Protein AF-K1PEP7-F1 (afdb_monomer_lite)

Radius of gyration: 41.71 Å; chains: 1; bounding box: 121×51×113 Å

Organism: Magallana gigas (NCBI:txid29159)

Secondary structure (DSSP, 8-state):
-----EEEEEEEEETTTEEEEEEEEEEEPPPPEEEEEESSSEEEETT---EEEEEEE-GGG-S-EEEEETT-S---EEEEEEETTEEEEEPPP--S-HHHHTTSPEEEEEEEEETTEEEEEEEEEEEEPPPEEPP--TT-EEEE-TTT-S-EEEEEESTTSS--GGGEEEEETTEEEEEEEE-SSEEEEE--SSPPPPPTT-SS-EEEEEETTEEEEEEEEEE-----HHHHHHHHHHHHHHHHHHHHHHHHHHHHHHHHHHHHHHHHHHHHHHHHHHHHHHT--

pLDDT: mean 87.14, std 11.69, range [42.25, 98.31]

Sequence (285 aa):
MAVDIGKYKMKITFDSNTEVNSNLQFEYLPDPVIKATKPAELKSISSGGTTFNVIGEGFNAIDSLTVGVEDSEVRDSTCRILTQTKLECKYPRNGESEKRRKKRATRSNIVIYLDGFSYEFASSVLYVNDPLFAAFNDNTTYNFDPSAEESIKLVGKGLTTVTKHNDYRVSVGSKECIITNLTDSELICRPPFMEPSARLNEDKLFIRVCVGNMRRTVGIIEYRSQTPITTIVIVVLSVLIIVALGLLVAVLIHKRTHDRKTRMIVNITKEMQHLKRDTKSSTTN

InterPro domains:
  IPR031148 Plexin family [PTHR22625] (10-278)

Foldseek 3Di:
DDDPFAWDWDWDDDDPDDIDTDPDIDGDDDDKDWDAKVVNQAEAEQQWQFKIKTFTAQLVVFDDKFKDFPPDPDRPWDWDDPDRGMIITIGHHNPPDPVVCVVDFAQTKMWMDRPPDIDIDPSRYGYDHDKAWDADDQPFEAADELVPDFKDKTFTAQQVVPDDPVQKWKAWAPGTWAFDDDDRTITITGYDSDDDHHHPPDPFGWIWMDGRSDIDTRGTYDYDDDPPVVNVVVVVVVVVVVVVVVVVVVVVVVVVVVVVVVVVVVVVVVVVVVVVVVVVVVVPD

Structure (mmCIF, N/CA/C/O backbone):
data_AF-K1PEP7-F1
#
_entry.id   AF-K1PEP7-F1
#
loop_
_atom_site.group_PDB
_atom_site.id
_atom_site.type_symbol
_atom_site.label_atom_id
_atom_site.label_alt_id
_atom_site.label_comp_id
_atom_site.label_asym_id
_atom_site.label_entity_id
_atom_site.label_seq_id
_atom_site.pdbx_PDB_ins_code
_atom_site.Cartn_x
_atom_site.Cartn_y
_atom_site.Cartn_z
_atom_site.occupancy
_atom_site.B_iso_or_equiv
_atom_site.auth_seq_id
_atom_site.auth_comp_id
_atom_site.auth_asym_id
_atom_site.auth_atom_id
_atom_site.pdbx_PDB_model_num
ATOM 1 N N . MET A 1 1 ? -22.530 -3.660 40.419 1.00 44.31 1 MET A N 1
ATOM 2 C CA . MET A 1 1 ? -22.085 -5.015 40.035 1.00 44.31 1 MET A CA 1
ATOM 3 C C . MET A 1 1 ? -20.600 -5.079 40.329 1.00 44.31 1 MET A C 1
ATOM 5 O O . MET A 1 1 ? -19.907 -4.141 39.955 1.00 44.31 1 MET A O 1
ATOM 9 N N . ALA A 1 2 ? -20.142 -6.062 41.105 1.00 51.06 2 ALA A N 1
ATOM 10 C CA . ALA A 1 2 ? -18.716 -6.221 41.376 1.00 51.06 2 ALA A CA 1
ATOM 11 C C . ALA A 1 2 ? -18.027 -6.605 40.063 1.00 51.06 2 ALA A C 1
ATOM 13 O O . ALA A 1 2 ? -18.495 -7.512 39.379 1.00 51.06 2 ALA A O 1
ATOM 14 N N . VAL A 1 3 ? -16.993 -5.862 39.679 1.00 62.56 3 VAL A N 1
ATOM 15 C CA . VAL A 1 3 ? -16.207 -6.188 38.489 1.00 62.56 3 VAL A CA 1
ATOM 16 C C . VAL A 1 3 ? -15.231 -7.275 38.921 1.00 62.56 3 VAL A C 1
ATOM 18 O O . VAL A 1 3 ? -14.379 -7.021 39.771 1.00 62.56 3 VAL A O 1
ATOM 21 N N . ASP A 1 4 ? -15.419 -8.489 38.410 1.00 82.00 4 ASP A N 1
ATOM 22 C CA . ASP A 1 4 ? -14.696 -9.701 38.820 1.00 82.00 4 ASP A CA 1
ATOM 23 C C . ASP A 1 4 ? -13.280 -9.726 38.209 1.00 82.00 4 ASP A C 1
ATOM 25 O O . ASP A 1 4 ? -12.908 -10.603 37.438 1.00 82.00 4 ASP A O 1
ATOM 29 N N . ILE A 1 5 ? -12.483 -8.700 38.511 1.00 88.12 5 ILE A N 1
ATOM 30 C CA . ILE A 1 5 ? -11.122 -8.505 37.991 1.00 88.12 5 ILE A CA 1
ATOM 31 C C . ILE A 1 5 ? -10.133 -9.225 38.905 1.00 88.12 5 ILE A C 1
ATOM 33 O O . ILE A 1 5 ? -10.245 -9.162 40.129 1.00 88.12 5 ILE A O 1
ATOM 37 N N . GLY A 1 6 ? -9.114 -9.850 38.319 1.00 90.44 6 GLY A N 1
ATOM 38 C CA . GLY A 1 6 ? -8.002 -10.435 39.060 1.00 90.44 6 GLY A CA 1
ATOM 39 C C . GLY A 1 6 ? -7.699 -11.869 38.659 1.00 90.44 6 GLY A C 1
ATOM 40 O O . GLY A 1 6 ? -8.143 -12.358 37.623 1.00 90.44 6 GLY A O 1
ATOM 41 N N . LYS A 1 7 ? -6.890 -12.542 39.478 1.00 91.88 7 LYS A N 1
ATOM 42 C CA . LYS A 1 7 ? -6.395 -13.892 39.200 1.00 91.88 7 LYS A CA 1
ATOM 43 C C . LYS A 1 7 ? -7.244 -14.945 39.890 1.00 91.88 7 LYS A C 1
ATOM 45 O O . LYS A 1 7 ? -7.387 -14.931 41.111 1.00 91.88 7 LYS A O 1
ATOM 50 N N . TYR A 1 8 ? -7.712 -15.910 39.112 1.00 91.25 8 TYR A N 1
ATOM 51 C CA . TYR A 1 8 ? -8.554 -17.007 39.565 1.00 91.25 8 TYR A CA 1
ATOM 52 C C . TYR A 1 8 ? -7.861 -18.329 39.291 1.00 91.25 8 TYR A C 1
ATOM 54 O O . TYR A 1 8 ? -7.249 -18.537 38.242 1.00 91.25 8 TYR A O 1
ATOM 62 N N . LYS A 1 9 ? -7.949 -19.247 40.253 1.00 90.75 9 LYS A N 1
ATOM 63 C CA . LYS A 1 9 ? -7.438 -20.605 40.070 1.00 90.75 9 LYS A CA 1
ATOM 64 C C . LYS A 1 9 ? -8.341 -21.347 39.101 1.00 90.75 9 LYS A C 1
ATOM 66 O O . LYS A 1 9 ? -9.560 -21.335 39.253 1.00 90.75 9 LYS A O 1
ATOM 71 N N . MET A 1 10 ? -7.730 -22.021 38.138 1.00 89.25 10 MET A N 1
ATOM 72 C CA . MET A 1 10 ? -8.473 -22.865 37.218 1.00 89.25 10 MET A CA 1
ATOM 73 C C . MET A 1 10 ? -8.734 -24.229 37.852 1.00 89.25 10 MET A C 1
ATOM 75 O O . MET A 1 10 ? -7.830 -24.867 38.397 1.00 89.25 10 MET A O 1
ATOM 79 N N . LYS A 1 11 ? -9.972 -24.697 37.737 1.00 88.75 11 LYS A N 1
ATOM 80 C CA . LYS A 1 11 ? -10.383 -26.042 38.128 1.00 88.75 11 LYS A CA 1
ATOM 81 C C . LYS A 1 11 ? -10.953 -26.729 36.902 1.00 88.75 11 LYS A C 1
ATOM 83 O O . LYS A 1 11 ? -11.806 -26.154 36.231 1.00 88.75 11 LYS A O 1
ATOM 88 N N . ILE A 1 12 ? -10.452 -27.918 36.596 1.00 88.12 12 ILE A N 1
ATOM 89 C CA . ILE A 1 12 ? -10.914 -28.693 35.449 1.00 88.12 12 ILE A CA 1
ATOM 90 C C . ILE A 1 12 ? -11.605 -29.937 35.987 1.00 88.12 12 ILE A C 1
ATOM 92 O O . ILE A 1 12 ? -11.031 -30.655 36.805 1.00 88.12 12 ILE A O 1
ATOM 96 N N . THR A 1 13 ? -12.826 -30.181 35.529 1.00 87.00 13 THR A N 1
ATOM 97 C CA . THR A 1 13 ? -13.583 -31.382 35.876 1.00 87.00 13 THR A CA 1
ATOM 98 C C . THR A 1 13 ? -13.698 -32.253 34.635 1.00 87.00 13 THR A C 1
ATOM 100 O O . THR A 1 13 ? -14.191 -31.797 33.604 1.00 87.00 13 THR A O 1
ATOM 103 N N . PHE A 1 14 ? -13.216 -33.487 34.735 1.00 85.56 14 PHE A N 1
ATOM 104 C CA . PHE A 1 14 ? -13.400 -34.528 33.730 1.00 85.56 14 PHE A CA 1
ATOM 105 C C . PHE A 1 14 ? -14.348 -35.592 34.292 1.00 85.56 14 PHE A C 1
ATOM 107 O O . PHE A 1 14 ? -14.338 -35.871 35.494 1.00 85.56 14 PHE A O 1
ATOM 114 N N . ASP A 1 15 ? -15.176 -36.170 33.424 1.00 87.31 15 ASP A N 1
ATOM 115 C CA . ASP A 1 15 ? -16.275 -37.063 33.802 1.00 87.31 15 ASP A CA 1
ATOM 116 C C . ASP A 1 15 ? -17.211 -36.436 34.855 1.00 87.31 15 ASP A C 1
ATOM 118 O O . ASP A 1 15 ? -17.285 -35.217 35.014 1.00 87.31 15 ASP A O 1
ATOM 122 N N . SER A 1 16 ? -17.982 -37.259 35.567 1.00 80.56 16 SER A N 1
ATOM 123 C CA . SER A 1 16 ? -18.946 -36.779 36.557 1.00 80.56 16 SER A CA 1
ATOM 124 C C . SER A 1 16 ? -18.338 -36.421 37.917 1.00 80.56 16 SER A C 1
ATOM 126 O O . SER A 1 16 ? -19.059 -35.831 38.708 1.00 80.56 16 SER A O 1
ATOM 128 N N . ASN A 1 17 ? -17.070 -36.756 38.215 1.00 78.06 17 ASN A N 1
ATOM 129 C CA . ASN A 1 17 ? -16.494 -36.571 39.563 1.00 78.06 17 ASN A CA 1
ATOM 130 C C . ASN A 1 17 ? -14.964 -36.356 39.636 1.00 78.06 17 ASN A C 1
ATOM 132 O O . ASN A 1 17 ? -14.432 -36.253 40.744 1.00 78.06 17 ASN A O 1
ATOM 136 N N . THR A 1 18 ? -14.220 -36.303 38.524 1.00 81.44 18 THR A N 1
ATOM 137 C CA . THR A 1 18 ? -12.759 -36.127 38.593 1.00 81.44 18 THR A CA 1
ATOM 138 C C . THR A 1 18 ? -12.398 -34.655 38.491 1.00 81.44 18 THR A C 1
ATOM 140 O O . THR A 1 18 ? -12.302 -34.085 37.408 1.00 81.44 18 THR A O 1
ATOM 143 N N . GLU A 1 19 ? -12.182 -34.035 39.645 1.00 86.19 19 GLU A N 1
ATOM 144 C CA . GLU A 1 19 ? -11.746 -32.647 39.743 1.00 86.19 19 GLU A CA 1
ATOM 145 C C . GLU A 1 19 ? -10.223 -32.558 39.856 1.00 86.19 19 GLU A C 1
ATOM 147 O O . GLU A 1 19 ? -9.614 -33.091 40.784 1.00 86.19 19 GLU A O 1
ATOM 152 N N . VAL A 1 20 ? -9.602 -31.832 38.933 1.00 84.75 20 VAL A N 1
ATOM 153 C CA . VAL A 1 20 ? -8.171 -31.539 38.956 1.00 84.75 20 VAL A CA 1
ATOM 154 C C . VAL A 1 20 ? -7.993 -30.041 39.161 1.00 84.75 20 VAL A C 1
ATOM 156 O O . VAL A 1 20 ? -8.369 -29.220 38.319 1.00 84.75 20 VAL A O 1
ATOM 159 N N . ASN A 1 21 ? -7.408 -29.671 40.300 1.00 84.62 21 ASN A N 1
ATOM 160 C CA . ASN A 1 21 ? -6.980 -28.296 40.534 1.00 84.62 21 ASN A CA 1
ATOM 161 C C . ASN A 1 21 ? -5.751 -28.015 39.671 1.00 84.62 21 ASN A C 1
ATOM 163 O O . ASN A 1 21 ? -4.733 -28.699 39.788 1.00 84.62 21 ASN A O 1
ATOM 167 N N . SER A 1 22 ? -5.842 -27.002 38.817 1.00 82.62 22 SER A N 1
ATOM 168 C CA . SER A 1 22 ? -4.699 -26.557 38.040 1.00 82.62 22 SER A CA 1
ATOM 169 C C . SER A 1 22 ? -3.806 -25.660 38.891 1.00 82.62 22 SER A C 1
ATOM 171 O O . SER A 1 22 ? -4.281 -24.838 39.677 1.00 82.62 22 SER A O 1
ATOM 173 N N . ASN A 1 23 ? -2.496 -25.772 38.686 1.00 85.69 23 ASN A N 1
ATOM 174 C CA . ASN A 1 23 ? -1.543 -24.789 39.203 1.00 85.69 23 ASN A CA 1
ATOM 175 C C . ASN A 1 23 ? -1.560 -23.488 38.378 1.00 85.69 23 ASN A C 1
ATOM 177 O O . ASN A 1 23 ? -0.932 -22.505 38.768 1.00 85.69 23 ASN A O 1
ATOM 181 N N . LEU A 1 24 ? -2.266 -23.481 37.242 1.00 88.25 24 LEU A N 1
ATOM 182 C CA . LEU A 1 24 ? -2.440 -22.311 36.391 1.00 88.25 24 LEU A CA 1
ATOM 183 C C . LEU A 1 24 ? -3.519 -21.382 36.956 1.00 88.25 24 LEU A C 1
ATOM 185 O O . LEU A 1 24 ? -4.528 -21.816 37.521 1.00 88.25 24 LEU A O 1
ATOM 189 N N . GLN A 1 25 ? -3.296 -20.086 36.767 1.00 90.56 25 GLN A N 1
ATOM 190 C CA . GLN A 1 25 ? -4.250 -19.036 37.098 1.00 90.56 25 GLN A CA 1
ATOM 191 C C . GLN A 1 25 ? -4.685 -18.343 35.814 1.00 90.56 25 GLN A C 1
ATOM 193 O O . GLN A 1 25 ? -3.857 -18.095 34.937 1.00 90.56 25 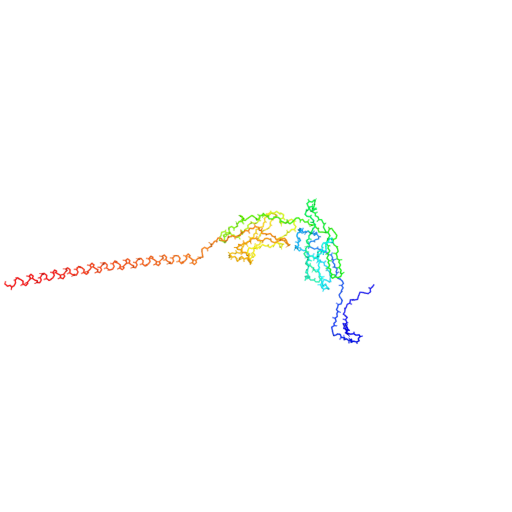GLN A O 1
ATOM 198 N N . PHE A 1 26 ? -5.969 -18.023 35.731 1.00 90.06 26 PHE A N 1
ATOM 199 C CA . PHE A 1 26 ? -6.522 -17.174 34.689 1.00 90.06 26 PHE A CA 1
ATOM 200 C C . PHE A 1 26 ? -6.719 -15.769 35.253 1.00 90.06 26 PHE A C 1
ATOM 202 O O . PHE A 1 26 ? -7.238 -15.618 36.359 1.00 90.06 26 PHE A O 1
ATOM 209 N N . GLU A 1 27 ? -6.274 -14.750 34.526 1.00 91.69 27 GLU A N 1
ATOM 210 C CA . GLU A 1 27 ? -6.385 -13.355 34.945 1.00 91.69 27 GLU A CA 1
ATOM 211 C C . GLU A 1 27 ? -7.476 -12.656 34.137 1.00 91.69 27 GLU A C 1
ATOM 213 O O . GLU A 1 27 ? -7.336 -12.480 32.929 1.00 91.69 27 GLU A O 1
ATOM 218 N N . TYR A 1 28 ? -8.552 -12.248 34.810 1.00 90.06 28 TYR A N 1
ATOM 219 C CA . TYR A 1 28 ? -9.551 -11.363 34.225 1.00 90.06 28 TYR A CA 1
ATOM 220 C C . TYR A 1 28 ? -9.047 -9.929 34.304 1.00 90.06 28 TYR A C 1
ATOM 222 O O . TYR A 1 28 ? -8.759 -9.414 35.389 1.00 90.06 28 TYR A O 1
ATOM 230 N N . LEU A 1 29 ? -8.943 -9.300 33.140 1.00 90.75 29 LEU A N 1
ATOM 231 C CA . LEU A 1 29 ? -8.592 -7.896 32.981 1.00 90.75 29 LEU A CA 1
ATOM 232 C C . LEU A 1 29 ? -9.865 -7.052 32.794 1.00 90.75 29 LEU A C 1
ATOM 234 O O . LEU A 1 29 ? -10.908 -7.601 32.443 1.00 90.75 29 LEU A O 1
ATOM 238 N N . PRO A 1 30 ? -9.804 -5.728 33.023 1.00 89.81 30 PRO A N 1
ATOM 239 C CA . PRO A 1 30 ? -10.918 -4.836 32.715 1.00 89.81 30 PRO A CA 1
ATOM 240 C C . PRO A 1 30 ? -11.287 -4.859 31.226 1.00 89.81 30 PRO A C 1
ATOM 242 O O . PRO A 1 30 ? -10.402 -4.995 30.377 1.00 89.81 30 PRO A O 1
ATOM 245 N N . ASP A 1 31 ? -12.569 -4.636 30.927 1.00 88.62 31 ASP A N 1
ATOM 246 C CA . ASP A 1 31 ? -13.070 -4.565 29.552 1.00 88.62 31 ASP A CA 1
ATOM 247 C C . ASP A 1 31 ? -12.327 -3.496 28.728 1.00 88.62 31 ASP A C 1
ATOM 249 O O . ASP A 1 31 ? -12.035 -2.402 29.235 1.00 88.62 31 ASP A O 1
ATOM 253 N N . PRO A 1 32 ? -12.028 -3.774 27.446 1.00 92.56 32 PRO A N 1
ATOM 254 C CA . PRO A 1 32 ? -11.386 -2.803 26.577 1.00 92.56 32 PRO A CA 1
ATOM 255 C C . PRO A 1 32 ? -12.316 -1.616 26.321 1.00 92.56 32 PRO A C 1
ATOM 257 O O . PRO A 1 32 ? -13.508 -1.788 26.107 1.00 92.56 32 PRO A O 1
ATOM 260 N N . VAL A 1 33 ? -11.772 -0.400 26.271 1.00 92.12 33 VAL A N 1
ATOM 261 C CA . VAL A 1 33 ? -12.553 0.821 26.014 1.00 92.12 33 VAL A CA 1
ATOM 262 C C . VAL A 1 33 ? -11.967 1.572 24.836 1.00 92.12 33 VAL A C 1
ATOM 264 O O . VAL A 1 33 ? -10.809 1.985 24.871 1.00 92.12 33 VAL A O 1
ATOM 267 N N . ILE A 1 34 ? -12.778 1.823 23.809 1.00 93.62 34 ILE A N 1
ATOM 268 C CA . ILE A 1 34 ? -12.402 2.709 22.708 1.00 93.62 34 ILE A CA 1
ATOM 269 C C . ILE A 1 34 ? -12.688 4.164 23.093 1.00 93.62 34 ILE A C 1
ATOM 271 O O . ILE A 1 34 ? -13.801 4.509 23.477 1.00 93.62 34 ILE A O 1
ATOM 275 N N . LYS A 1 35 ? -11.680 5.031 22.951 1.00 94.56 35 LYS A N 1
ATOM 276 C CA . LYS A 1 35 ? -11.769 6.469 23.254 1.00 94.56 35 LYS A CA 1
ATOM 277 C C . LYS A 1 35 ? -11.835 7.338 22.003 1.00 94.56 35 LYS A C 1
ATOM 279 O O . LYS A 1 35 ? -12.563 8.323 21.981 1.00 94.56 35 LYS A O 1
ATOM 284 N N . ALA A 1 36 ? -11.040 7.018 20.983 1.00 94.31 36 ALA A N 1
ATOM 285 C CA . ALA A 1 36 ? -10.932 7.837 19.777 1.00 94.31 36 ALA A CA 1
ATOM 286 C C . ALA A 1 36 ? -10.355 7.052 18.595 1.00 94.31 36 ALA A C 1
ATOM 288 O O . ALA A 1 36 ? -9.774 5.980 18.758 1.00 94.31 36 ALA A O 1
ATOM 289 N N . THR A 1 37 ? -10.432 7.636 17.400 1.00 94.88 37 THR A N 1
ATOM 290 C CA . THR A 1 37 ? -9.745 7.141 16.204 1.00 94.88 37 THR A CA 1
ATOM 291 C C . THR A 1 37 ? -8.751 8.163 15.671 1.00 94.88 37 THR A C 1
ATOM 293 O O . THR A 1 37 ? -8.873 9.371 15.886 1.00 94.88 37 THR A O 1
ATOM 296 N N . LYS A 1 38 ? -7.735 7.674 14.957 1.00 94.38 38 LYS A N 1
ATOM 297 C CA . LYS A 1 38 ? -6.774 8.500 14.231 1.00 94.38 38 LYS A CA 1
ATOM 298 C C . LYS A 1 38 ? -6.669 8.026 12.776 1.00 94.38 38 LYS A C 1
ATOM 300 O O . LYS A 1 38 ? -6.138 6.933 12.544 1.00 94.38 38 LYS A O 1
ATOM 305 N N . PRO A 1 39 ? -7.077 8.855 11.799 1.00 93.50 39 PRO A N 1
ATOM 306 C CA . PRO A 1 39 ? -7.652 10.202 11.962 1.00 93.50 39 PRO A CA 1
ATOM 307 C C . PRO A 1 39 ? -9.025 10.208 12.668 1.00 93.50 39 PRO A C 1
ATOM 309 O O . PRO A 1 39 ? -9.684 9.174 12.757 1.00 93.50 39 PRO A O 1
ATOM 312 N N . ALA A 1 40 ? -9.432 11.377 13.181 1.00 90.88 40 ALA A N 1
ATOM 313 C CA . ALA A 1 40 ? -10.753 11.562 13.793 1.00 90.88 40 ALA A CA 1
ATOM 314 C C . ALA A 1 40 ? -11.872 11.468 12.743 1.00 90.88 40 ALA A C 1
ATOM 316 O O . ALA A 1 40 ? -12.906 10.855 12.979 1.00 90.88 40 ALA A O 1
ATOM 317 N N . GLU A 1 41 ? -11.636 12.023 11.552 1.00 91.31 41 GLU A N 1
ATOM 318 C CA . GLU A 1 41 ? -12.496 11.797 10.393 1.00 91.31 41 GLU A CA 1
ATOM 319 C C . GLU A 1 41 ? -12.049 10.545 9.644 1.00 91.31 41 GLU A C 1
ATOM 321 O O . GLU A 1 41 ? -10.969 10.520 9.048 1.00 91.31 41 GLU A O 1
ATOM 326 N N . LEU A 1 42 ? -12.897 9.523 9.640 1.00 93.25 42 LEU A N 1
ATOM 327 C CA . LEU A 1 42 ? -12.626 8.273 8.951 1.00 93.25 42 LEU A CA 1
ATOM 328 C C . LEU A 1 42 ? -13.017 8.377 7.473 1.00 93.25 42 LEU A C 1
ATOM 330 O O . LEU A 1 42 ? -14.136 8.758 7.123 1.00 93.25 42 LEU A O 1
ATOM 334 N N . LYS A 1 43 ? -12.075 8.048 6.591 1.00 93.62 43 LYS A N 1
ATOM 335 C CA . LYS A 1 43 ? -12.243 8.109 5.135 1.00 93.62 43 LYS A CA 1
ATOM 336 C C . LYS A 1 43 ? -11.555 6.905 4.508 1.00 93.62 43 LYS A C 1
ATOM 338 O O . LYS A 1 43 ? -10.447 6.562 4.916 1.00 93.62 43 LYS A O 1
ATOM 343 N N . SER A 1 44 ? -12.199 6.274 3.531 1.00 93.81 44 SER A N 1
ATOM 344 C CA . SER A 1 44 ? -11.650 5.100 2.853 1.00 93.81 44 SER A CA 1
ATOM 345 C C . SER A 1 44 ? -12.103 4.991 1.400 1.00 93.81 44 SER A C 1
ATOM 347 O O . SER A 1 44 ? -13.039 5.656 0.959 1.00 93.81 44 SER A O 1
ATOM 349 N N . ILE A 1 45 ? -11.408 4.149 0.646 1.00 93.38 45 ILE A N 1
ATOM 350 C CA . ILE A 1 45 ? -11.768 3.762 -0.720 1.00 93.38 45 ILE A CA 1
ATOM 351 C C . ILE A 1 45 ? -12.773 2.603 -0.672 1.00 93.38 45 ILE A C 1
ATOM 353 O O . ILE A 1 45 ? -12.804 1.865 0.309 1.00 93.38 45 ILE A O 1
ATOM 357 N N . SER A 1 46 ? -13.582 2.405 -1.717 1.00 90.38 46 SER A N 1
ATOM 358 C CA . SER A 1 46 ? -14.573 1.304 -1.808 1.00 90.38 46 SER A CA 1
ATOM 359 C C . SER A 1 46 ? -14.018 -0.049 -1.410 1.00 90.38 46 SER A C 1
ATOM 361 O O . SER A 1 46 ? -14.666 -0.805 -0.690 1.00 90.38 46 SER A O 1
ATOM 363 N N . SER A 1 47 ? -12.838 -0.367 -1.939 1.00 92.06 47 SER A N 1
ATOM 364 C CA . SER A 1 47 ? -12.204 -1.657 -1.713 1.00 92.06 47 SER A CA 1
ATOM 365 C C . SER A 1 47 ? -11.776 -1.845 -0.253 1.00 92.06 47 SER A C 1
ATOM 367 O O . SER A 1 47 ? -11.544 -2.977 0.165 1.00 92.06 47 SER A O 1
ATOM 369 N N . GLY A 1 48 ? -11.697 -0.770 0.538 1.00 93.38 48 GLY A N 1
ATOM 370 C CA . GLY A 1 48 ? -11.180 -0.793 1.900 1.00 93.38 48 GLY A CA 1
ATOM 371 C C . GLY A 1 48 ? -9.696 -1.164 1.942 1.00 93.38 48 GLY A C 1
ATOM 372 O O . GLY A 1 48 ? -8.943 -0.973 0.982 1.00 93.38 48 GLY A O 1
ATOM 373 N N . GLY A 1 49 ? -9.259 -1.711 3.072 1.00 94.00 49 GLY A N 1
ATOM 374 C CA . GLY A 1 49 ? -7.924 -2.279 3.270 1.00 94.00 49 GLY A CA 1
ATOM 375 C C . GLY A 1 49 ? -6.826 -1.283 3.648 1.00 94.00 49 GLY A C 1
ATOM 376 O O . GLY A 1 49 ? -5.766 -1.714 4.104 1.00 94.00 49 GLY A O 1
ATOM 377 N N . THR A 1 50 ? -7.053 0.026 3.500 1.00 94.88 50 THR A N 1
ATOM 378 C CA . THR A 1 50 ? -6.174 1.053 4.088 1.00 94.88 50 THR A CA 1
ATOM 379 C C . THR A 1 50 ? -6.335 1.084 5.608 1.00 94.88 50 THR A C 1
ATOM 381 O O . THR A 1 50 ? -7.327 0.577 6.138 1.00 94.88 50 THR A O 1
ATOM 384 N N . THR A 1 51 ? -5.349 1.626 6.329 1.00 95.44 51 THR A N 1
ATOM 385 C CA . THR A 1 51 ? -5.311 1.535 7.796 1.00 95.44 51 THR A CA 1
ATOM 386 C C . THR A 1 51 ? -5.726 2.822 8.506 1.00 95.44 51 THR A C 1
ATOM 388 O O . THR A 1 51 ? -5.461 3.940 8.058 1.00 95.44 51 THR A O 1
ATOM 391 N N . PHE A 1 52 ? -6.335 2.654 9.676 1.00 95.38 52 PHE A N 1
ATOM 392 C CA . PHE A 1 52 ? -6.584 3.696 10.666 1.00 95.38 52 PHE A CA 1
ATOM 393 C C . PHE A 1 52 ? -6.232 3.171 12.058 1.00 95.38 52 PHE A C 1
ATOM 395 O O . PHE A 1 52 ? -6.153 1.965 12.281 1.00 95.38 52 PHE A O 1
ATOM 402 N N . ASN A 1 53 ? -5.978 4.073 13.004 1.00 96.69 53 ASN A N 1
ATOM 403 C CA . ASN A 1 53 ? -5.673 3.673 14.373 1.00 96.69 53 ASN A CA 1
ATOM 404 C C . ASN A 1 53 ? -6.877 3.892 15.279 1.00 96.69 53 ASN A C 1
ATOM 406 O O . ASN A 1 53 ? -7.569 4.903 15.158 1.00 96.69 53 ASN A O 1
ATOM 410 N N . VAL A 1 54 ? -7.054 2.990 16.233 1.00 96.06 54 VAL A N 1
ATOM 411 C CA . VAL A 1 54 ? -8.018 3.115 17.326 1.00 96.06 54 VAL A CA 1
ATOM 412 C C . VAL A 1 54 ? -7.233 3.330 18.611 1.00 96.06 54 VAL A C 1
ATOM 414 O O . VAL A 1 54 ? -6.247 2.637 18.861 1.00 96.06 54 VAL A O 1
ATOM 417 N N . ILE A 1 55 ? -7.642 4.318 19.395 1.00 96.88 55 ILE A N 1
ATOM 418 C CA . ILE A 1 55 ? -7.027 4.703 20.662 1.00 96.88 55 ILE A CA 1
ATOM 419 C C . ILE A 1 55 ? -7.999 4.371 21.784 1.00 96.88 55 ILE A C 1
ATOM 421 O O . ILE A 1 55 ? -9.183 4.702 21.701 1.00 96.88 55 ILE A O 1
ATOM 425 N N . GLY A 1 56 ? -7.491 3.737 22.831 1.00 95.31 56 GLY A N 1
ATOM 426 C CA . GLY A 1 56 ? -8.306 3.243 23.927 1.00 95.31 56 GLY A CA 1
ATOM 427 C C . GLY A 1 56 ? -7.478 2.701 25.081 1.00 95.31 56 GLY A C 1
ATOM 428 O O . GLY A 1 56 ? -6.340 3.124 25.277 1.00 95.31 56 GLY A O 1
ATOM 429 N N . GLU A 1 57 ? -8.063 1.785 25.843 1.00 95.25 57 GLU A N 1
ATOM 430 C CA . GLU A 1 57 ? -7.467 1.114 27.004 1.00 95.25 57 GLU A CA 1
ATOM 431 C C . GLU A 1 57 ? -7.890 -0.359 27.036 1.00 95.25 57 GLU A C 1
ATOM 433 O O . GLU A 1 57 ? -8.901 -0.719 26.438 1.00 95.25 57 GLU A O 1
ATOM 438 N N . GLY A 1 58 ? -7.115 -1.208 27.720 1.00 93.31 58 GLY A N 1
ATOM 439 C CA . GLY A 1 58 ? -7.454 -2.622 27.931 1.00 93.31 58 GLY A CA 1
ATOM 440 C C . GLY A 1 58 ? -7.299 -3.519 26.699 1.00 93.31 58 GLY A C 1
ATOM 441 O O . GLY A 1 58 ? -7.787 -4.642 26.688 1.00 93.31 58 GLY A O 1
ATOM 442 N N . PHE A 1 59 ? -6.610 -3.072 25.643 1.00 94.38 59 PHE A N 1
ATOM 443 C CA . PHE A 1 59 ? -6.538 -3.836 24.390 1.00 94.38 59 PHE A CA 1
ATOM 444 C C . PHE A 1 59 ? -5.694 -5.113 24.456 1.00 94.38 59 PHE A C 1
ATOM 446 O O . PHE A 1 59 ? -5.745 -5.927 23.544 1.00 94.38 59 PHE A O 1
ATOM 453 N N . ASN A 1 60 ? -4.916 -5.299 25.519 1.00 91.88 60 ASN A N 1
ATOM 454 C CA . ASN A 1 60 ? -4.186 -6.536 25.786 1.00 91.88 60 ASN A CA 1
ATOM 455 C C . ASN A 1 60 ? -5.087 -7.680 26.278 1.00 91.88 60 ASN A C 1
ATOM 457 O O . ASN A 1 60 ? -4.619 -8.812 26.322 1.00 91.88 60 ASN A O 1
ATOM 461 N N . ALA A 1 61 ? -6.332 -7.388 26.661 1.00 91.44 61 ALA A N 1
ATOM 462 C CA . ALA A 1 61 ? -7.315 -8.390 27.061 1.00 91.44 61 ALA A CA 1
ATOM 463 C C . ALA A 1 61 ? -8.052 -9.030 25.868 1.00 91.44 61 ALA A C 1
ATOM 465 O O . ALA A 1 61 ? -8.791 -9.984 26.071 1.00 91.44 61 ALA A O 1
ATOM 466 N N . ILE A 1 62 ? -7.866 -8.496 24.654 1.00 92.12 62 ILE A N 1
ATOM 467 C CA . ILE A 1 62 ? -8.599 -8.907 23.451 1.00 92.12 62 ILE A CA 1
ATOM 468 C C . ILE A 1 62 ? -7.926 -10.120 22.801 1.00 92.12 62 ILE A C 1
ATOM 470 O O . ILE A 1 62 ? -6.724 -10.068 22.528 1.00 92.12 62 ILE A O 1
ATOM 474 N N . ASP A 1 63 ? -8.705 -11.150 22.466 1.00 88.75 63 ASP A N 1
ATOM 475 C CA . ASP A 1 63 ? -8.226 -12.336 21.734 1.00 88.75 63 ASP A CA 1
ATOM 476 C C . ASP A 1 63 ? -8.572 -12.269 20.230 1.00 88.75 63 ASP A C 1
ATOM 478 O O . ASP A 1 63 ? -7.718 -12.421 19.353 1.00 88.75 63 ASP A O 1
ATOM 482 N N . SER A 1 64 ? -9.824 -11.941 19.913 1.00 89.88 64 SER A N 1
ATOM 483 C CA . SER A 1 64 ? -10.400 -11.869 18.572 1.00 89.88 64 SER A CA 1
ATOM 484 C C . SER A 1 64 ? -10.850 -10.452 18.222 1.00 89.88 64 SER A C 1
ATOM 486 O O . SER A 1 64 ? -11.605 -9.794 18.941 1.00 89.88 64 SER A O 1
ATOM 488 N N . LEU A 1 65 ? -10.408 -9.986 17.053 1.00 91.00 65 LEU A N 1
ATOM 489 C CA . LEU A 1 65 ? -10.557 -8.600 16.632 1.00 91.00 65 LEU A CA 1
ATOM 490 C C . LEU A 1 65 ? -10.893 -8.495 15.143 1.00 91.00 65 LEU A C 1
ATOM 492 O O . LEU A 1 65 ? -10.054 -8.761 14.278 1.00 91.00 65 LEU A O 1
ATOM 496 N N . THR A 1 66 ? -12.115 -8.060 14.835 1.00 92.06 66 THR A N 1
ATOM 497 C CA . THR A 1 66 ? -12.595 -7.917 13.449 1.00 92.06 66 THR A CA 1
ATOM 498 C C . THR A 1 66 ? -13.340 -6.606 13.235 1.00 92.06 66 THR A C 1
ATOM 500 O O . THR A 1 66 ? -13.883 -6.021 14.172 1.00 92.06 66 THR A O 1
ATOM 503 N N . VAL A 1 67 ? -13.368 -6.135 11.988 1.00 92.75 67 VAL A N 1
ATOM 504 C CA . VAL A 1 67 ? -14.144 -4.957 11.582 1.00 92.75 67 VAL A CA 1
ATOM 505 C C . VAL A 1 67 ? -15.085 -5.345 10.455 1.00 92.75 67 VAL A C 1
ATOM 507 O O . VAL A 1 67 ? -14.677 -5.988 9.487 1.00 92.75 67 VAL A O 1
ATOM 510 N N . GLY A 1 68 ? -16.340 -4.928 10.577 1.00 90.62 68 GLY A N 1
ATOM 511 C CA . GLY A 1 68 ? -17.368 -5.114 9.560 1.00 90.62 68 GLY A CA 1
ATOM 512 C C . GLY A 1 68 ? -18.067 -3.806 9.214 1.00 90.62 68 GLY A C 1
ATOM 513 O O . GLY A 1 68 ? -17.970 -2.816 9.942 1.00 90.62 68 GLY A O 1
ATOM 514 N N . VAL A 1 69 ? -18.774 -3.812 8.089 1.00 88.62 69 VAL A N 1
ATOM 515 C CA . VAL A 1 69 ? -19.830 -2.830 7.814 1.00 88.62 69 VAL A CA 1
ATOM 516 C C . VAL A 1 69 ? -21.100 -3.348 8.486 1.00 88.62 69 VAL A C 1
ATOM 518 O O . VAL A 1 69 ? -21.369 -4.539 8.390 1.00 88.62 69 VAL A O 1
ATOM 521 N N . GLU A 1 70 ? -21.852 -2.487 9.170 1.00 83.94 70 GLU A N 1
ATOM 522 C CA . GLU A 1 70 ? -23.012 -2.895 9.985 1.00 83.94 70 GLU A CA 1
ATOM 523 C C . GLU A 1 70 ? -24.044 -3.730 9.201 1.00 83.94 70 GLU A C 1
ATOM 525 O O . GLU A 1 70 ? -24.448 -4.796 9.656 1.00 83.94 70 GLU A O 1
ATOM 530 N N . ASP A 1 71 ? -24.379 -3.308 7.978 1.00 75.75 71 ASP A N 1
ATOM 531 C CA . ASP A 1 71 ? -25.344 -3.986 7.095 1.00 75.75 71 ASP A CA 1
ATOM 532 C C . ASP A 1 71 ? -24.738 -5.148 6.277 1.00 75.75 71 ASP A C 1
ATOM 534 O O . ASP A 1 71 ? -25.331 -5.616 5.301 1.00 75.75 71 ASP A O 1
ATOM 538 N N . SER A 1 72 ? -23.524 -5.593 6.609 1.00 76.75 72 SER A N 1
ATOM 539 C CA . SER A 1 72 ? -22.811 -6.649 5.890 1.00 76.75 72 SER A CA 1
ATOM 540 C C . SER A 1 72 ? -22.509 -7.822 6.809 1.00 76.75 72 SER A C 1
ATOM 542 O O . SER A 1 72 ? -21.818 -7.687 7.815 1.00 76.75 72 SER A O 1
ATOM 544 N N . GLU A 1 73 ? -22.924 -9.020 6.401 1.00 72.50 73 GLU A N 1
ATOM 545 C CA . GLU A 1 73 ? -22.537 -10.261 7.086 1.00 72.50 73 GLU A CA 1
ATOM 546 C C . GLU A 1 73 ? -21.032 -10.554 6.957 1.00 72.50 73 GLU A C 1
ATOM 548 O O . GLU A 1 73 ? -20.454 -11.315 7.734 1.00 72.50 73 GLU A O 1
ATOM 553 N N . VAL A 1 74 ? -20.368 -9.931 5.980 1.00 75.69 74 VAL A N 1
ATOM 554 C CA . VAL A 1 74 ? -18.944 -10.125 5.716 1.00 75.69 74 VAL A CA 1
ATOM 555 C C . VAL A 1 74 ? -18.105 -9.249 6.650 1.00 75.69 74 VAL A C 1
ATOM 557 O O . VAL A 1 74 ? -18.086 -8.024 6.519 1.00 75.69 74 VAL A O 1
ATOM 560 N N . ARG A 1 75 ? -17.361 -9.900 7.554 1.00 79.50 75 ARG A N 1
ATOM 561 C CA . ARG A 1 75 ? -16.327 -9.306 8.425 1.00 79.50 75 ARG A CA 1
ATOM 562 C C . ARG A 1 75 ? -14.934 -9.605 7.869 1.00 79.50 75 ARG A C 1
ATOM 564 O O . ARG A 1 75 ? -14.169 -10.375 8.441 1.00 79.50 75 ARG A O 1
ATOM 571 N N . ASP A 1 76 ? -14.634 -9.055 6.699 1.00 74.38 76 ASP A N 1
ATOM 572 C CA . ASP A 1 76 ? -13.398 -9.350 5.958 1.00 74.38 76 ASP A CA 1
ATOM 573 C C . ASP A 1 76 ? -12.171 -8.563 6.438 1.00 74.38 76 ASP A C 1
ATOM 575 O O . ASP A 1 76 ? -11.050 -8.823 5.989 1.00 74.38 76 ASP A O 1
ATOM 579 N N . SER A 1 77 ? -12.364 -7.600 7.342 1.00 84.31 77 SER A N 1
ATOM 580 C CA . SER A 1 77 ? -11.309 -6.685 7.747 1.00 84.31 77 SER A CA 1
ATOM 581 C C . SER A 1 77 ? -10.731 -6.999 9.116 1.00 84.31 77 SER A C 1
ATOM 583 O O . SER A 1 77 ? -11.431 -7.246 10.098 1.00 84.31 77 SER A O 1
ATOM 585 N N . THR A 1 78 ? -9.405 -6.941 9.172 1.00 89.38 78 THR A N 1
ATOM 586 C CA . THR A 1 78 ? -8.597 -7.299 10.335 1.00 89.38 78 THR A CA 1
ATOM 587 C C . THR A 1 78 ? -8.087 -6.049 11.041 1.00 89.38 78 THR A C 1
ATOM 589 O O . THR A 1 78 ? -7.656 -5.104 10.366 1.00 89.38 78 THR A O 1
ATOM 592 N N . CYS A 1 79 ? -7.982 -6.088 12.369 1.00 93.06 79 CYS A N 1
ATOM 593 C CA . CYS A 1 79 ? -7.075 -5.194 13.086 1.00 93.06 79 CYS A CA 1
ATOM 594 C C . CYS A 1 79 ? -5.955 -5.964 13.786 1.00 93.06 79 CYS A C 1
ATOM 596 O O . CYS A 1 79 ? -6.014 -7.176 13.964 1.00 93.06 79 CYS A O 1
ATOM 598 N N . ARG A 1 80 ? -4.929 -5.223 14.197 1.00 94.12 80 ARG A N 1
ATOM 599 C CA . ARG A 1 80 ? -3.784 -5.703 14.958 1.00 94.12 80 ARG A CA 1
ATOM 600 C C . ARG A 1 80 ? -3.624 -4.879 16.228 1.00 94.12 80 ARG A C 1
ATOM 602 O O . ARG A 1 80 ? -3.654 -3.648 16.176 1.00 94.12 80 ARG A O 1
ATOM 609 N N . ILE A 1 81 ? -3.389 -5.555 17.347 1.00 95.69 81 ILE A N 1
ATOM 610 C CA . ILE A 1 81 ? -3.018 -4.910 18.607 1.00 95.69 81 ILE A CA 1
ATOM 611 C C . ILE A 1 81 ? -1.571 -4.420 18.481 1.00 95.69 81 ILE A C 1
ATOM 613 O O . ILE A 1 81 ? -0.668 -5.202 18.183 1.00 95.69 81 ILE A O 1
ATOM 617 N N . LEU A 1 82 ? -1.348 -3.116 18.661 1.00 95.88 82 LEU A N 1
ATOM 618 C CA . LEU A 1 82 ? 0.001 -2.540 18.692 1.00 95.88 82 LEU A CA 1
ATOM 619 C C . LEU A 1 82 ? 0.500 -2.387 20.125 1.00 95.88 82 LEU A C 1
ATOM 621 O O . LEU A 1 82 ? 1.658 -2.671 20.413 1.00 95.88 82 LEU A O 1
ATOM 625 N N . THR A 1 83 ? -0.371 -1.903 21.006 1.00 96.38 83 THR A N 1
ATOM 626 C CA . THR A 1 83 ? -0.113 -1.710 22.435 1.00 96.38 83 THR A CA 1
ATOM 627 C C . THR A 1 83 ? -1.418 -1.895 23.211 1.00 96.38 83 THR A C 1
ATOM 629 O O . THR A 1 83 ? -2.496 -1.915 22.619 1.00 96.38 83 THR A O 1
ATOM 632 N N . GLN A 1 84 ? -1.346 -1.915 24.546 1.00 94.94 84 GLN A N 1
ATOM 633 C CA . GLN A 1 84 ? -2.527 -1.941 25.425 1.00 94.94 84 GLN A CA 1
ATOM 634 C C . GLN A 1 84 ? -3.497 -0.751 25.232 1.00 94.94 84 GLN A C 1
ATOM 636 O O . GLN A 1 84 ? -4.610 -0.779 25.749 1.00 94.94 84 GLN A O 1
ATOM 641 N N . THR A 1 85 ? -3.083 0.295 24.505 1.00 96.94 85 THR A N 1
ATOM 642 C CA . THR A 1 85 ? -3.874 1.511 24.246 1.00 96.94 85 THR A CA 1
ATOM 643 C C . THR A 1 85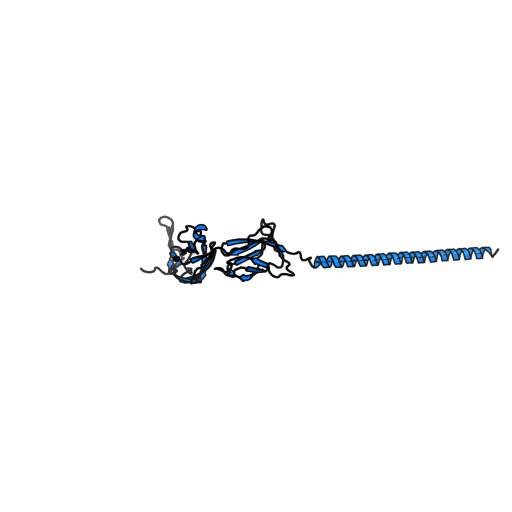 ? -4.069 1.836 22.765 1.00 96.94 85 THR A C 1
ATOM 645 O O . THR A 1 85 ? -4.691 2.849 22.430 1.00 96.94 85 THR A O 1
ATOM 648 N N . LYS A 1 86 ? -3.528 1.021 21.850 1.00 96.94 86 LYS A N 1
ATOM 649 C CA . LYS A 1 86 ? -3.569 1.299 20.413 1.00 96.94 86 LYS A CA 1
ATOM 650 C C . LYS A 1 86 ? -3.803 0.049 19.566 1.00 96.94 86 LYS A C 1
ATOM 652 O O . LYS A 1 86 ? -3.014 -0.895 19.618 1.00 96.94 86 LYS A O 1
ATOM 657 N N . LEU A 1 87 ? -4.811 0.115 18.698 1.00 96.12 87 LEU A N 1
ATOM 658 C CA . LEU A 1 87 ? -5.038 -0.840 17.610 1.00 96.12 87 LEU A CA 1
ATOM 659 C C . LEU A 1 87 ? -4.724 -0.190 16.262 1.00 96.12 87 LEU A C 1
ATOM 661 O O . LEU A 1 87 ? -4.929 1.010 16.068 1.00 96.12 87 LEU A O 1
ATOM 665 N N . GLU A 1 88 ? -4.278 -1.003 15.316 1.00 96.19 88 GLU A N 1
ATOM 666 C CA . GLU A 1 88 ? -4.190 -0.676 13.896 1.00 96.19 88 GLU A CA 1
ATOM 667 C C . GLU A 1 88 ? -5.238 -1.496 13.147 1.00 96.19 88 GLU A C 1
ATOM 669 O O . GLU A 1 88 ? -5.103 -2.709 13.014 1.00 96.19 88 GLU A O 1
ATOM 674 N N . CYS A 1 89 ? -6.290 -0.839 12.674 1.00 95.50 89 CYS A N 1
ATOM 675 C CA . CYS A 1 89 ? -7.403 -1.459 11.970 1.00 95.50 89 CYS A CA 1
ATOM 676 C C . CYS A 1 89 ? -7.335 -1.178 10.477 1.00 95.50 89 CYS A C 1
ATOM 678 O O . CYS A 1 89 ? -6.875 -0.116 10.056 1.00 95.50 89 CYS A O 1
ATOM 680 N N . LYS A 1 90 ? -7.836 -2.111 9.669 1.00 95.56 90 LYS A N 1
ATOM 681 C CA . LYS A 1 90 ? -8.112 -1.865 8.254 1.00 95.56 90 LYS A CA 1
ATOM 682 C C . LYS A 1 90 ? -9.572 -1.475 8.065 1.00 95.56 90 LYS A C 1
ATOM 684 O O . LYS A 1 90 ? -10.456 -1.985 8.754 1.00 95.56 90 LYS A O 1
ATOM 689 N N . TYR A 1 91 ? -9.835 -0.588 7.114 1.00 93.88 91 TYR A N 1
ATOM 690 C CA . TYR A 1 91 ? -11.208 -0.315 6.696 1.00 93.88 91 TYR A CA 1
ATOM 691 C C . TYR A 1 91 ? -11.803 -1.540 5.989 1.00 93.88 91 TYR A C 1
ATOM 693 O O . TYR A 1 91 ? -11.126 -2.103 5.123 1.00 93.88 91 TYR A O 1
ATOM 701 N N . PRO A 1 92 ? -13.037 -1.953 6.321 1.00 92.88 92 PRO A N 1
ATOM 702 C CA . PRO A 1 92 ? -13.711 -3.023 5.603 1.00 92.88 92 PRO A CA 1
ATOM 703 C C . PRO A 1 92 ? -14.071 -2.603 4.185 1.00 92.88 92 PRO A C 1
ATOM 705 O O . PRO A 1 92 ? -14.103 -1.417 3.843 1.00 92.88 92 PRO A O 1
ATOM 708 N N . ARG A 1 93 ? -14.322 -3.595 3.335 1.00 90.56 93 ARG A N 1
ATOM 709 C CA . ARG A 1 93 ? -14.834 -3.319 1.999 1.00 90.56 93 ARG A CA 1
ATOM 710 C C . ARG A 1 93 ? -16.269 -2.812 2.109 1.00 90.56 93 ARG A C 1
ATOM 712 O O . ARG A 1 93 ? -17.109 -3.453 2.735 1.00 90.56 93 ARG A O 1
ATOM 719 N N . ASN A 1 94 ? -16.577 -1.707 1.434 1.00 86.62 94 ASN A N 1
ATOM 720 C CA . ASN A 1 94 ? -17.966 -1.301 1.259 1.00 86.62 94 ASN A CA 1
ATOM 721 C C . ASN A 1 94 ? -18.547 -2.021 0.029 1.00 86.62 94 ASN A C 1
ATOM 723 O O . ASN A 1 94 ? -18.192 -1.720 -1.113 1.00 86.62 94 ASN A O 1
ATOM 727 N N . GLY A 1 95 ? -19.408 -3.010 0.283 1.00 73.62 95 GLY A N 1
ATOM 728 C CA . GLY A 1 95 ? -20.089 -3.818 -0.731 1.00 73.62 95 GLY A CA 1
ATOM 729 C C . GLY A 1 95 ? -21.333 -3.168 -1.347 1.00 73.62 95 GLY A C 1
ATOM 730 O O . GLY A 1 95 ? -21.978 -3.795 -2.190 1.00 73.62 95 GLY A O 1
ATOM 731 N N . GLU A 1 96 ? -21.696 -1.941 -0.955 1.00 71.25 96 GLU A N 1
ATOM 732 C CA . GLU A 1 96 ? -22.830 -1.242 -1.556 1.00 71.25 96 GLU A CA 1
ATOM 733 C C . GLU A 1 96 ? -22.698 -1.164 -3.079 1.00 71.25 96 GLU A C 1
ATOM 735 O O . GLU A 1 96 ? -21.640 -0.855 -3.634 1.00 71.25 96 GLU A O 1
ATOM 740 N N . SER A 1 97 ? -23.808 -1.424 -3.779 1.00 56.22 97 SER A N 1
ATOM 741 C CA . SER A 1 97 ? -23.804 -1.441 -5.241 1.00 56.22 97 SER A CA 1
ATOM 742 C C . SER A 1 97 ? -23.236 -0.134 -5.813 1.00 56.22 97 SER A C 1
ATOM 744 O O . SER A 1 97 ? -23.674 0.963 -5.452 1.00 56.22 97 SER A O 1
ATOM 746 N N . GLU A 1 98 ? -22.339 -0.254 -6.793 1.00 57.12 98 GLU A N 1
ATOM 747 C CA . GLU A 1 98 ? -21.768 0.857 -7.572 1.00 57.12 98 GLU A CA 1
ATOM 748 C C . GLU A 1 98 ? -22.830 1.883 -8.027 1.00 57.12 98 GLU A C 1
ATOM 750 O O . GLU A 1 98 ? -22.579 3.086 -8.077 1.00 57.12 98 GLU A O 1
ATOM 755 N N . LYS A 1 99 ? -24.061 1.430 -8.317 1.00 51.81 99 LYS A N 1
ATOM 756 C CA . LYS A 1 99 ? -25.192 2.282 -8.728 1.00 51.81 99 LYS A CA 1
ATOM 757 C C . LYS A 1 99 ? -25.708 3.206 -7.614 1.00 51.81 99 LYS A C 1
ATOM 759 O O . LYS A 1 99 ? -26.122 4.322 -7.922 1.00 51.81 99 LYS A O 1
ATOM 764 N N . ARG A 1 100 ? -25.693 2.770 -6.348 1.00 57.59 100 ARG A N 1
ATOM 765 C CA . ARG A 1 100 ? -26.042 3.612 -5.185 1.00 57.59 100 ARG A CA 1
ATOM 766 C C . ARG A 1 100 ? -24.922 4.611 -4.884 1.00 57.59 100 ARG A C 1
ATOM 768 O O . ARG A 1 100 ? -25.197 5.790 -4.677 1.00 57.59 100 ARG A O 1
ATOM 775 N N . ARG A 1 101 ? -23.671 4.172 -5.027 1.00 60.50 101 ARG A N 1
ATOM 776 C CA . ARG A 1 101 ? -22.461 4.979 -4.816 1.00 60.50 101 ARG A CA 1
ATOM 777 C C . ARG A 1 101 ? -22.304 6.142 -5.796 1.00 60.50 101 ARG A C 1
ATOM 779 O O . ARG A 1 101 ? -21.909 7.240 -5.418 1.00 60.50 101 ARG A O 1
ATOM 786 N N . LYS A 1 102 ? -22.709 5.945 -7.058 1.00 52.50 102 LYS A N 1
ATOM 787 C CA . LYS A 1 102 ? -22.713 7.002 -8.088 1.00 52.50 102 LYS A CA 1
ATOM 788 C C . LYS A 1 102 ? -23.584 8.215 -7.739 1.00 52.50 102 LYS A C 1
ATOM 790 O O . LYS A 1 102 ? -23.413 9.258 -8.364 1.00 52.50 102 LYS A O 1
ATOM 795 N N . LYS A 1 103 ? -24.505 8.110 -6.771 1.00 54.62 103 LYS A N 1
ATOM 796 C CA . LYS A 1 103 ? -25.385 9.224 -6.387 1.00 54.62 103 LYS A CA 1
ATOM 797 C C . LYS A 1 103 ? -24.802 10.150 -5.312 1.00 54.62 103 LYS A C 1
ATOM 799 O O . LYS A 1 103 ? -25.288 11.273 -5.234 1.00 54.62 103 LYS A O 1
ATOM 804 N N . ARG A 1 104 ? -23.794 9.735 -4.525 1.00 54.25 104 ARG A N 1
ATOM 805 C CA . ARG A 1 104 ? -23.036 10.559 -3.549 1.00 54.25 104 ARG A CA 1
ATOM 806 C C . ARG A 1 104 ? -21.954 9.713 -2.865 1.00 54.25 104 ARG A C 1
ATOM 808 O O . ARG A 1 104 ? -22.159 8.519 -2.665 1.00 54.25 104 ARG A O 1
ATOM 815 N N . ALA A 1 105 ? -20.862 10.352 -2.430 1.00 63.06 105 ALA A N 1
ATOM 816 C CA . ALA A 1 105 ? -19.949 9.753 -1.454 1.00 63.06 105 ALA A CA 1
ATOM 817 C C . ALA A 1 105 ? -20.768 9.246 -0.257 1.00 63.06 105 ALA A C 1
ATOM 819 O O . ALA A 1 105 ? -21.590 9.990 0.286 1.00 63.06 105 ALA A O 1
ATOM 820 N N . THR A 1 106 ? -20.619 7.966 0.073 1.00 74.88 106 THR A N 1
ATOM 821 C CA . THR A 1 106 ? -21.541 7.279 0.980 1.00 74.88 106 THR A CA 1
ATOM 822 C C . THR A 1 106 ? -20.886 7.158 2.345 1.00 74.88 106 THR A C 1
ATOM 824 O O . THR A 1 106 ? -19.741 6.715 2.454 1.00 74.88 106 THR A O 1
ATOM 827 N N . ARG A 1 107 ? -21.580 7.635 3.382 1.00 86.19 107 ARG A N 1
ATOM 828 C CA . ARG A 1 107 ? -21.177 7.379 4.762 1.00 86.19 107 ARG A CA 1
ATOM 829 C C . ARG A 1 107 ? -21.750 6.033 5.167 1.00 86.19 107 ARG A C 1
ATOM 831 O O . ARG A 1 107 ? -22.942 5.817 4.976 1.00 86.19 107 ARG A O 1
ATOM 838 N N . SER A 1 108 ? -20.906 5.164 5.703 1.00 86.44 108 SER A N 1
ATOM 839 C CA . SER A 1 108 ? -21.312 3.834 6.154 1.00 86.44 108 SER A CA 1
ATOM 840 C C . SER A 1 108 ? -20.971 3.654 7.624 1.00 86.44 108 SER A C 1
ATOM 842 O O . SER A 1 108 ? -19.979 4.200 8.122 1.00 86.44 108 SER A O 1
ATOM 844 N N . ASN A 1 109 ? -21.805 2.876 8.302 1.00 88.81 109 ASN A N 1
ATOM 845 C CA . ASN A 1 109 ? -21.599 2.483 9.684 1.00 88.81 109 ASN A CA 1
ATOM 846 C C . ASN A 1 109 ? -20.606 1.318 9.695 1.00 88.81 109 ASN A C 1
ATOM 848 O O . ASN A 1 109 ? -20.759 0.354 8.939 1.00 88.81 109 ASN A O 1
ATOM 852 N N . ILE A 1 110 ? -19.564 1.424 10.516 1.00 91.50 110 ILE A N 1
ATOM 853 C CA . ILE A 1 110 ? -18.646 0.308 10.756 1.00 91.50 110 ILE A CA 1
ATOM 854 C C . ILE A 1 110 ? -18.774 -0.148 12.198 1.00 91.50 110 ILE A C 1
ATOM 856 O O . ILE A 1 110 ? -19.019 0.662 13.091 1.00 91.50 110 ILE A O 1
ATOM 860 N N . VAL A 1 111 ? -18.557 -1.436 12.417 1.00 92.00 111 VAL A N 1
ATOM 861 C CA . VAL A 1 111 ? -18.565 -2.043 13.744 1.00 92.00 111 VAL A CA 1
ATOM 862 C C . VAL A 1 111 ? -17.216 -2.696 13.980 1.00 92.00 111 VAL A C 1
ATOM 864 O O . VAL A 1 111 ? -16.730 -3.454 13.137 1.00 92.00 111 VAL A O 1
ATOM 867 N N . ILE A 1 112 ? -16.605 -2.385 15.120 1.00 92.81 112 ILE A N 1
ATOM 868 C CA . ILE A 1 112 ? -15.404 -3.062 15.603 1.00 92.81 112 ILE A CA 1
ATOM 869 C C . ILE A 1 112 ? -15.839 -4.085 16.646 1.00 92.81 112 ILE A C 1
ATOM 871 O O . ILE A 1 112 ? -16.390 -3.719 17.682 1.00 92.81 112 ILE A O 1
ATOM 875 N N . TYR A 1 113 ? -15.583 -5.357 16.365 1.00 91.50 113 TYR A N 1
ATOM 876 C CA . TYR A 1 113 ? -15.864 -6.467 17.265 1.00 91.50 113 TYR A CA 1
ATOM 877 C C . TYR A 1 113 ? -14.599 -6.804 18.058 1.00 91.50 113 TYR A C 1
ATOM 879 O O . TYR A 1 113 ? -13.560 -7.090 17.457 1.00 91.50 113 TYR A O 1
ATOM 887 N N . LEU A 1 114 ? -14.705 -6.740 19.386 1.00 91.06 114 LEU A N 1
ATOM 888 C CA . LEU A 1 114 ? -13.671 -7.059 20.370 1.00 91.06 114 LEU A CA 1
ATOM 889 C C . LEU A 1 114 ? -14.182 -8.251 21.190 1.00 91.06 114 LEU A C 1
ATOM 891 O O . LEU A 1 114 ? -14.913 -8.062 22.159 1.00 91.06 114 LEU A O 1
ATOM 895 N N . ASP A 1 115 ? -13.874 -9.474 20.766 1.00 88.06 115 ASP A N 1
ATOM 896 C CA . ASP A 1 115 ? -14.428 -10.700 21.356 1.00 88.06 115 ASP A CA 1
ATOM 897 C C . ASP A 1 115 ? -15.970 -10.711 21.379 1.00 88.06 115 ASP A C 1
ATOM 899 O O . ASP A 1 115 ? -16.615 -10.772 20.329 1.00 88.06 115 ASP A O 1
ATOM 903 N N . GLY A 1 116 ? -16.564 -10.657 22.577 1.00 83.88 116 GLY A N 1
ATOM 904 C CA . GLY A 1 116 ? -18.008 -10.566 22.803 1.00 83.88 116 GLY A CA 1
ATOM 905 C C . GLY A 1 116 ? -18.566 -9.139 22.786 1.00 83.88 116 GLY A C 1
ATOM 906 O O . GLY A 1 116 ? -19.780 -8.967 22.881 1.00 83.88 116 GLY A O 1
ATOM 907 N N . PHE A 1 117 ? -17.715 -8.119 22.663 1.00 86.38 117 PHE A N 1
ATOM 908 C CA . PHE A 1 117 ? -18.111 -6.713 22.631 1.00 86.38 117 PHE A CA 1
ATOM 909 C C . PHE A 1 117 ? -18.127 -6.164 21.204 1.00 86.38 117 PHE A C 1
ATOM 911 O O . PHE A 1 117 ? -17.356 -6.577 20.337 1.00 86.38 117 PHE A O 1
ATOM 918 N N . SER A 1 118 ? -18.984 -5.176 20.962 1.00 89.75 118 SER A N 1
ATOM 919 C CA . SER A 1 118 ? -19.048 -4.460 19.689 1.00 89.75 118 SER A CA 1
ATOM 920 C C . SER A 1 118 ? -19.111 -2.958 19.914 1.00 89.75 118 SER A C 1
ATOM 922 O O . SER A 1 118 ? -19.919 -2.479 20.707 1.00 89.75 118 SER A O 1
ATOM 924 N N . TYR A 1 119 ? -18.297 -2.222 19.166 1.00 90.31 119 TYR A N 1
ATOM 925 C CA . TYR A 1 119 ? -18.290 -0.767 19.139 1.00 90.31 119 TYR A CA 1
ATOM 926 C C . TYR A 1 119 ? -18.732 -0.286 17.765 1.00 90.31 119 TYR A C 1
ATOM 928 O O . TYR A 1 119 ? -18.025 -0.471 16.771 1.00 90.31 119 TYR A O 1
ATOM 936 N N . GLU A 1 120 ? -19.911 0.321 17.717 1.00 90.31 120 GLU A N 1
ATOM 937 C CA . GLU A 1 120 ? -20.484 0.871 16.496 1.00 90.31 120 GLU A CA 1
ATOM 938 C C . GLU A 1 120 ? -20.005 2.308 16.274 1.00 90.31 120 GLU A C 1
ATOM 940 O O . GLU A 1 120 ? -20.021 3.150 17.174 1.00 90.31 120 GLU A O 1
ATOM 945 N N . PHE A 1 121 ? -19.602 2.601 15.044 1.00 85.38 121 PHE A N 1
ATOM 946 C CA . PHE A 1 121 ? -19.286 3.944 14.592 1.00 85.38 121 PHE A CA 1
ATOM 947 C C . PHE A 1 121 ? -20.306 4.385 13.540 1.00 85.38 121 PHE A C 1
ATOM 949 O O . PHE A 1 121 ? -20.043 4.331 12.329 1.00 85.38 121 PHE A O 1
ATOM 956 N N . ALA A 1 122 ? -21.461 4.854 14.008 1.00 76.38 122 ALA A N 1
ATOM 957 C CA . ALA A 1 122 ? -22.558 5.319 13.169 1.00 76.38 122 ALA A CA 1
ATOM 958 C C . ALA A 1 122 ? -22.142 6.487 12.252 1.00 76.38 122 ALA A C 1
ATOM 960 O O . ALA A 1 122 ? -21.609 7.508 12.690 1.00 76.38 122 ALA A O 1
ATOM 961 N N . SER A 1 123 ? -22.384 6.328 10.950 1.00 73.94 123 SER A N 1
ATOM 962 C CA . SER A 1 123 ? -22.140 7.280 9.856 1.00 73.94 123 SER A CA 1
ATOM 963 C C . SER A 1 123 ? -20.736 7.888 9.857 1.00 73.94 123 SER A C 1
ATOM 965 O O . SER A 1 123 ? -20.513 9.015 9.400 1.00 73.94 123 SER A O 1
ATOM 967 N N . SER A 1 124 ? -19.766 7.144 10.377 1.00 79.88 124 SER A N 1
ATOM 968 C CA . SER A 1 124 ? -18.442 7.661 10.706 1.00 79.88 124 SER A CA 1
ATOM 969 C C . SER A 1 124 ? -17.478 7.651 9.524 1.00 79.88 124 SER A C 1
ATOM 971 O O . SER A 1 124 ? -16.643 8.552 9.428 1.00 79.88 124 SER A O 1
ATOM 973 N N . VAL A 1 125 ? -17.610 6.681 8.609 1.00 90.25 125 VAL A N 1
ATOM 974 C CA . VAL A 1 125 ? -16.645 6.464 7.525 1.00 90.25 125 VAL A CA 1
ATOM 975 C C . VAL A 1 125 ? -17.184 6.973 6.202 1.00 90.25 125 VAL A C 1
ATOM 977 O O . VAL A 1 125 ? -18.191 6.482 5.703 1.00 90.25 125 VAL A O 1
ATOM 980 N N . LEU A 1 126 ? -16.478 7.927 5.600 1.00 91.69 126 LEU A N 1
ATOM 981 C CA . LEU A 1 126 ? -16.738 8.378 4.237 1.00 91.69 126 LEU A CA 1
ATOM 982 C C . LEU A 1 126 ? -16.054 7.445 3.229 1.00 91.69 126 LEU A C 1
ATOM 984 O O . LEU A 1 126 ? -14.826 7.454 3.120 1.00 91.69 126 LEU A O 1
ATOM 988 N N . TYR A 1 127 ? -16.839 6.697 2.453 1.00 90.50 127 TYR A N 1
ATOM 989 C CA . TYR A 1 127 ? -16.330 5.893 1.344 1.00 90.50 127 TYR A CA 1
ATOM 990 C C . TYR A 1 127 ? -16.348 6.674 0.025 1.00 90.50 127 TYR A C 1
ATOM 992 O O . TYR A 1 127 ? -17.378 7.215 -0.391 1.00 90.50 127 TYR A O 1
ATOM 1000 N N . VAL A 1 128 ? -15.203 6.695 -0.660 1.00 90.31 128 VAL A N 1
ATOM 1001 C CA . VAL A 1 128 ? -15.033 7.262 -2.008 1.00 90.31 128 VAL A CA 1
ATOM 1002 C C . VAL A 1 128 ? -14.673 6.176 -3.024 1.00 90.31 128 VAL A C 1
ATOM 1004 O O . VAL A 1 128 ? -14.399 5.028 -2.670 1.00 90.31 128 VAL A O 1
ATOM 1007 N N . ASN A 1 129 ? -14.696 6.530 -4.310 1.00 90.00 129 ASN A N 1
ATOM 1008 C CA . ASN A 1 129 ? -14.276 5.635 -5.389 1.00 90.00 129 ASN A CA 1
ATOM 1009 C C . ASN A 1 129 ? -12.811 5.222 -5.245 1.00 90.00 129 ASN A C 1
ATOM 1011 O O . ASN A 1 129 ? -11.989 6.003 -4.769 1.00 90.00 129 ASN A O 1
ATOM 1015 N N . ASP A 1 130 ? -12.498 3.997 -5.668 1.00 92.44 130 ASP A N 1
ATOM 1016 C CA . ASP A 1 130 ? -11.109 3.555 -5.737 1.00 92.44 130 ASP A CA 1
ATOM 1017 C C . ASP A 1 130 ? -10.321 4.461 -6.701 1.00 92.44 130 ASP A C 1
ATOM 1019 O O . ASP A 1 130 ? -10.877 4.893 -7.721 1.00 92.44 130 ASP A O 1
ATOM 1023 N N . PRO A 1 131 ? -9.037 4.733 -6.412 1.00 94.50 131 PRO A N 1
ATOM 1024 C CA . PRO A 1 131 ? -8.170 5.471 -7.313 1.00 94.50 131 PRO A CA 1
ATOM 1025 C C . PRO A 1 131 ? -8.132 4.808 -8.689 1.00 94.50 131 PRO A C 1
ATOM 1027 O O . PRO A 1 131 ? -7.996 3.586 -8.811 1.00 94.50 131 PRO A O 1
ATOM 1030 N N . LEU A 1 132 ? -8.251 5.615 -9.738 1.00 92.75 132 LEU A N 1
ATOM 1031 C CA . LEU A 1 132 ? -8.242 5.117 -11.107 1.00 92.75 132 LEU A CA 1
ATOM 1032 C C . LEU A 1 132 ? -6.845 5.271 -11.686 1.00 92.75 132 LEU A C 1
ATOM 1034 O O . LEU A 1 132 ? -6.290 6.362 -11.667 1.00 92.75 132 LEU A O 1
ATOM 1038 N N . PHE A 1 133 ? -6.307 4.198 -12.249 1.00 92.75 133 PHE A N 1
ATOM 1039 C CA . PHE A 1 133 ? -5.119 4.250 -13.097 1.00 92.75 133 PHE A CA 1
ATOM 1040 C C . PHE A 1 133 ? -5.543 4.171 -14.559 1.00 92.75 133 PHE A C 1
ATOM 1042 O O . PHE A 1 133 ? -6.587 3.583 -14.867 1.00 92.75 133 PHE A O 1
ATOM 1049 N N . ALA A 1 134 ? -4.738 4.750 -15.453 1.00 85.75 134 ALA A N 1
ATOM 1050 C CA . ALA A 1 134 ? -4.924 4.565 -16.887 1.00 85.75 134 ALA A CA 1
ATOM 1051 C C . ALA A 1 134 ? -5.071 3.065 -17.198 1.00 85.75 134 ALA A C 1
ATOM 1053 O O . ALA A 1 134 ? -4.343 2.231 -16.651 1.00 85.75 134 ALA A O 1
ATOM 1054 N N . ALA A 1 135 ? -6.077 2.714 -18.002 1.00 72.12 135 ALA A N 1
ATOM 1055 C CA . ALA A 1 135 ? -6.357 1.319 -18.297 1.00 72.12 135 ALA A CA 1
ATOM 1056 C C . ALA A 1 135 ? -5.134 0.684 -18.963 1.00 72.12 135 ALA A C 1
ATOM 1058 O O . ALA A 1 135 ? -4.594 1.224 -19.929 1.00 72.12 135 ALA A O 1
ATOM 1059 N N . PHE A 1 136 ? -4.714 -0.464 -18.435 1.00 76.00 136 PHE A N 1
ATOM 1060 C CA . PHE A 1 136 ? -3.765 -1.307 -19.131 1.00 76.00 136 PHE A CA 1
ATOM 1061 C C . PHE A 1 136 ? -4.442 -1.838 -20.396 1.00 76.00 136 PHE A C 1
ATOM 1063 O O . PHE A 1 136 ? -5.354 -2.660 -20.314 1.00 76.00 136 PHE A O 1
ATOM 1070 N N . ASN A 1 137 ? -4.002 -1.326 -21.538 1.00 71.00 137 ASN A N 1
ATOM 1071 C CA . ASN A 1 137 ? -4.169 -1.975 -22.828 1.00 71.00 137 ASN A CA 1
ATOM 1072 C C . ASN A 1 137 ? -2.831 -2.668 -23.108 1.00 71.00 137 ASN A C 1
ATOM 1074 O O . ASN A 1 137 ? -1.801 -2.108 -22.745 1.00 71.00 137 ASN A O 1
ATOM 1078 N N . ASP A 1 138 ? -2.801 -3.832 -23.759 1.00 64.81 138 ASP A N 1
ATOM 1079 C CA . ASP A 1 138 ? -1.558 -4.604 -23.980 1.00 64.81 138 ASP A CA 1
ATOM 1080 C C . ASP A 1 138 ? -0.436 -3.836 -24.722 1.00 64.81 138 ASP A C 1
ATOM 1082 O O . ASP A 1 138 ? 0.700 -4.298 -24.774 1.00 64.81 138 ASP A O 1
ATOM 1086 N N . ASN A 1 139 ? -0.730 -2.636 -25.238 1.00 68.19 139 ASN A N 1
ATOM 1087 C CA . ASN A 1 139 ? 0.224 -1.685 -25.814 1.00 68.19 139 ASN A CA 1
ATOM 1088 C C . ASN A 1 139 ? 0.930 -0.778 -24.782 1.00 68.19 139 ASN A C 1
ATOM 1090 O O . ASN A 1 139 ? 1.789 0.016 -25.165 1.00 68.19 139 ASN A O 1
ATOM 1094 N N . THR A 1 140 ? 0.566 -0.822 -23.498 1.00 80.69 140 THR A N 1
ATOM 1095 C CA . THR A 1 140 ? 1.200 -0.003 -22.454 1.00 80.69 140 THR A CA 1
ATOM 1096 C C . THR A 1 140 ? 2.483 -0.683 -21.969 1.00 80.69 140 THR A C 1
ATOM 1098 O O . THR A 1 140 ? 2.517 -1.292 -20.893 1.00 80.69 140 THR A O 1
ATOM 1101 N N . THR A 1 141 ? 3.537 -0.576 -22.780 1.00 89.75 141 THR A N 1
ATOM 1102 C CA . THR A 1 141 ? 4.895 -1.029 -22.453 1.00 89.75 141 THR A CA 1
ATOM 1103 C C . THR A 1 141 ? 5.760 0.158 -22.034 1.00 89.75 141 THR A C 1
ATOM 1105 O O . THR A 1 141 ? 5.885 1.144 -22.758 1.00 89.75 141 THR A O 1
ATOM 1108 N N . TYR A 1 142 ? 6.370 0.057 -20.858 1.00 91.50 142 TYR A N 1
ATOM 1109 C CA . TYR A 1 142 ? 7.354 0.998 -20.343 1.00 91.50 142 TYR A CA 1
ATOM 1110 C C . TYR A 1 142 ? 8.749 0.501 -20.718 1.00 91.50 142 TYR A C 1
ATOM 1112 O O . TYR A 1 142 ? 9.222 -0.481 -20.154 1.00 91.50 142 TYR A O 1
ATOM 1120 N N . ASN A 1 143 ? 9.409 1.175 -21.656 1.00 92.62 143 ASN A N 1
ATOM 1121 C CA . ASN A 1 143 ? 10.801 0.886 -21.996 1.00 92.62 143 ASN A CA 1
ATOM 1122 C C . ASN A 1 143 ? 11.700 1.617 -21.003 1.00 92.62 143 ASN A C 1
ATOM 1124 O O . ASN A 1 143 ? 11.875 2.825 -21.118 1.00 92.62 143 ASN A O 1
ATOM 1128 N N . PHE A 1 144 ? 12.227 0.896 -20.019 1.00 94.00 144 PHE A N 1
ATOM 1129 C CA . PHE A 1 144 ? 13.025 1.475 -18.947 1.00 94.00 144 PHE A CA 1
ATOM 1130 C C . PHE A 1 144 ? 14.510 1.250 -19.212 1.00 94.00 144 PHE A C 1
ATOM 1132 O O . PHE A 1 144 ? 14.965 0.112 -19.342 1.00 94.00 144 PHE A O 1
ATOM 1139 N N . ASP A 1 145 ? 15.272 2.338 -19.289 1.00 92.69 145 ASP A N 1
ATOM 1140 C CA . ASP A 1 145 ? 16.729 2.310 -19.375 1.00 92.69 145 ASP A CA 1
ATOM 1141 C C . ASP A 1 145 ? 17.325 2.690 -18.011 1.00 92.69 145 ASP A C 1
ATOM 1143 O O . ASP A 1 145 ? 17.380 3.879 -17.690 1.00 92.69 145 ASP A O 1
ATOM 1147 N N . PRO A 1 146 ? 17.819 1.723 -17.209 1.00 91.38 146 PRO A N 1
ATOM 1148 C CA . PRO A 1 146 ? 18.334 2.016 -15.872 1.00 91.38 146 PRO A CA 1
ATOM 1149 C C . PRO A 1 146 ? 19.574 2.927 -15.860 1.00 91.38 146 PRO A C 1
ATOM 1151 O O . PRO A 1 146 ? 19.991 3.355 -14.787 1.00 91.38 146 PRO A O 1
ATOM 1154 N N . SER A 1 147 ? 20.207 3.178 -17.016 1.00 88.25 147 SER A N 1
ATOM 1155 C CA . SER A 1 147 ? 21.361 4.081 -17.145 1.00 88.25 147 SER A CA 1
ATOM 1156 C C . SER A 1 147 ? 20.967 5.521 -17.489 1.00 88.25 147 SER A C 1
ATOM 1158 O O . SER A 1 147 ? 21.749 6.435 -17.236 1.00 88.25 147 SER A O 1
ATOM 1160 N N . ALA A 1 148 ? 19.780 5.731 -18.066 1.00 90.69 148 ALA A N 1
ATOM 1161 C CA . ALA A 1 148 ? 19.282 7.049 -18.465 1.00 90.69 148 ALA A CA 1
ATOM 1162 C C . ALA A 1 148 ? 18.137 7.549 -17.569 1.00 90.69 148 ALA A C 1
ATOM 1164 O O . ALA A 1 148 ? 17.966 8.756 -17.399 1.00 90.69 148 ALA A O 1
ATOM 1165 N N . GLU A 1 149 ? 17.364 6.631 -16.992 1.00 92.00 149 GLU A N 1
ATOM 1166 C CA . GLU A 1 149 ? 16.158 6.915 -16.226 1.00 92.00 149 GLU A CA 1
ATOM 1167 C C . GLU A 1 149 ? 16.247 6.306 -14.826 1.00 92.00 149 GLU A C 1
ATOM 1169 O O . GLU A 1 149 ? 16.578 5.136 -14.644 1.00 92.00 149 GLU A O 1
ATOM 1174 N N . GLU A 1 150 ? 15.894 7.095 -13.813 1.00 93.81 150 GLU A N 1
ATOM 1175 C CA . GLU A 1 150 ? 15.829 6.615 -12.429 1.00 93.81 150 GLU A CA 1
ATOM 1176 C C . GLU A 1 150 ? 14.408 6.181 -12.031 1.00 93.81 150 GLU A C 1
ATOM 1178 O O . GLU A 1 150 ? 14.227 5.421 -11.084 1.00 93.81 150 GLU A O 1
ATOM 1183 N N . SER A 1 151 ? 13.366 6.651 -12.720 1.00 96.62 151 SER A N 1
ATOM 1184 C CA . SER A 1 151 ? 11.984 6.414 -12.293 1.00 96.62 151 SER A CA 1
ATOM 1185 C C . SER A 1 151 ? 10.999 6.367 -13.451 1.00 96.62 151 SER A C 1
ATOM 1187 O O . SER A 1 151 ? 11.234 6.957 -14.499 1.00 96.62 151 SER A O 1
ATOM 1189 N N . ILE A 1 152 ? 9.873 5.693 -13.223 1.00 95.75 152 ILE A N 1
ATOM 1190 C CA . ILE A 1 152 ? 8.739 5.625 -14.142 1.00 95.75 152 ILE A CA 1
ATOM 1191 C C . ILE A 1 152 ? 7.544 6.390 -13.570 1.00 95.75 152 ILE A C 1
ATOM 1193 O O . ILE A 1 152 ? 7.346 6.461 -12.353 1.00 95.75 152 ILE A O 1
ATOM 1197 N N . LYS A 1 153 ? 6.716 6.931 -14.465 1.00 95.56 153 LYS A N 1
ATOM 1198 C CA . LYS A 1 153 ? 5.514 7.701 -14.130 1.00 95.56 153 LYS A CA 1
ATOM 1199 C C . LYS A 1 153 ? 4.247 6.919 -14.469 1.00 95.56 153 LYS A C 1
ATOM 1201 O O . LYS A 1 153 ? 4.012 6.553 -15.620 1.00 95.56 153 LYS A O 1
ATOM 1206 N N . LEU A 1 154 ? 3.397 6.717 -13.468 1.00 95.44 154 LEU A N 1
ATOM 1207 C CA . LEU A 1 154 ? 2.095 6.070 -13.594 1.00 95.44 154 LEU A CA 1
ATOM 1208 C C . LEU A 1 154 ? 0.995 7.130 -13.487 1.00 95.44 154 LEU A C 1
ATOM 1210 O O . LEU A 1 154 ? 0.896 7.829 -12.480 1.00 95.44 154 LEU A O 1
ATOM 1214 N N . VAL A 1 155 ? 0.172 7.256 -14.529 1.00 94.50 155 VAL A N 1
ATOM 1215 C CA . VAL A 1 155 ? -0.910 8.250 -14.590 1.00 94.50 155 VAL A CA 1
ATOM 1216 C C . VAL A 1 155 ? -2.195 7.675 -13.999 1.00 94.50 155 VAL A C 1
ATOM 1218 O O . VAL A 1 155 ? -2.583 6.539 -14.292 1.00 94.50 155 VAL A O 1
ATOM 1221 N N . GLY A 1 156 ? -2.879 8.484 -13.196 1.00 94.75 156 GLY A N 1
ATOM 1222 C CA . GLY A 1 156 ? -4.143 8.134 -12.573 1.00 94.75 156 GLY A CA 1
ATOM 1223 C C . GLY A 1 156 ? -5.025 9.338 -12.247 1.00 94.75 156 GLY A C 1
ATOM 1224 O O . GLY A 1 156 ? -4.818 10.444 -12.741 1.00 94.75 156 GLY A O 1
ATOM 1225 N N . LYS A 1 157 ? -6.057 9.102 -11.438 1.00 94.56 157 LYS A N 1
ATOM 1226 C CA . LYS A 1 157 ? -7.019 10.099 -10.967 1.00 94.56 157 LYS A CA 1
ATOM 1227 C C . LYS A 1 157 ? -7.491 9.746 -9.561 1.00 94.56 157 LYS A C 1
ATOM 1229 O O . LYS A 1 157 ? -7.889 8.604 -9.317 1.00 94.56 157 LYS A O 1
ATOM 1234 N N . GLY A 1 158 ? -7.522 10.743 -8.678 1.00 94.75 158 GLY A N 1
ATOM 1235 C CA . GLY A 1 158 ? -7.974 10.577 -7.300 1.00 94.75 158 GLY A CA 1
ATOM 1236 C C . GLY A 1 158 ? -6.986 9.799 -6.432 1.00 94.75 158 GLY A C 1
ATOM 1237 O O . GLY A 1 158 ? -7.394 9.155 -5.466 1.00 94.75 158 GLY A O 1
ATOM 1238 N N . LEU A 1 159 ? -5.693 9.810 -6.777 1.00 96.94 159 LEU A N 1
ATOM 1239 C CA . LEU A 1 159 ? -4.676 9.016 -6.082 1.00 96.94 159 LEU A CA 1
ATOM 1240 C C . LEU A 1 159 ? -4.398 9.519 -4.654 1.00 96.94 159 LEU A C 1
ATOM 1242 O O . LEU A 1 159 ? -3.866 8.774 -3.828 1.00 96.94 159 LEU A O 1
ATOM 1246 N N . THR A 1 160 ? -4.776 10.758 -4.332 1.00 96.62 160 THR A N 1
ATOM 1247 C CA . THR A 1 160 ? -4.587 11.351 -2.996 1.00 96.62 160 THR A CA 1
ATOM 1248 C C . THR A 1 160 ? -5.893 11.811 -2.351 1.00 96.62 160 THR A C 1
ATOM 1250 O O . THR A 1 160 ? -5.867 12.553 -1.375 1.00 96.62 160 THR A O 1
ATOM 1253 N N . THR A 1 161 ? -7.056 11.387 -2.867 1.00 93.62 161 THR A N 1
ATOM 1254 C CA . THR A 1 161 ? -8.360 11.863 -2.364 1.00 93.62 161 THR A CA 1
ATOM 1255 C C . THR A 1 161 ? -8.596 11.477 -0.898 1.00 93.62 161 THR A C 1
ATOM 1257 O O . THR A 1 161 ? -9.011 12.310 -0.095 1.00 93.62 161 THR A O 1
ATOM 1260 N N . VAL A 1 162 ? -8.329 10.218 -0.536 1.00 94.19 162 VAL A N 1
ATOM 1261 C CA . VAL A 1 162 ? -8.414 9.713 0.856 1.00 94.19 162 VAL A CA 1
ATOM 1262 C C . VAL A 1 162 ? -7.252 8.783 1.219 1.00 94.19 162 VAL A C 1
ATOM 1264 O O . VAL A 1 162 ? -7.263 8.142 2.267 1.00 94.19 162 VAL A O 1
ATOM 1267 N N . THR A 1 163 ? -6.267 8.687 0.333 1.00 95.88 163 THR A N 1
ATOM 1268 C CA . THR A 1 163 ? -5.120 7.781 0.412 1.00 95.88 163 THR A CA 1
ATOM 1269 C C . THR A 1 163 ? -3.829 8.584 0.447 1.00 95.88 163 THR A C 1
ATOM 1271 O O . THR A 1 163 ? -3.764 9.699 -0.071 1.00 95.88 163 THR A O 1
ATOM 1274 N N . LYS A 1 164 ? -2.784 8.015 1.042 1.00 95.25 164 LYS A N 1
ATOM 1275 C CA . LYS A 1 164 ? -1.444 8.616 1.148 1.00 95.25 164 LYS A CA 1
ATOM 1276 C C . LYS A 1 164 ? -0.371 7.648 0.662 1.00 95.25 164 LYS A C 1
ATOM 1278 O O . LYS A 1 164 ? -0.649 6.475 0.453 1.00 95.25 164 LYS A O 1
ATOM 1283 N N . HIS A 1 165 ? 0.868 8.126 0.558 1.00 95.62 165 HIS A N 1
ATOM 1284 C CA . HIS A 1 165 ? 2.030 7.352 0.093 1.00 95.62 165 HIS A CA 1
ATOM 1285 C C . HIS A 1 165 ? 2.117 5.938 0.701 1.00 95.62 165 HIS A C 1
ATOM 1287 O O . HIS A 1 165 ? 2.116 4.964 -0.044 1.00 95.62 165 HIS A O 1
ATOM 1293 N N . ASN A 1 166 ? 2.039 5.816 2.030 1.00 95.19 166 ASN A N 1
ATOM 1294 C CA . ASN A 1 166 ? 2.130 4.526 2.733 1.00 95.19 166 ASN A CA 1
ATOM 1295 C C . ASN A 1 166 ? 0.967 3.550 2.464 1.00 95.19 166 ASN A C 1
ATOM 1297 O O . ASN A 1 166 ? 1.060 2.386 2.851 1.00 95.19 166 ASN A O 1
ATOM 1301 N N . ASP A 1 167 ? -0.132 4.002 1.855 1.00 96.88 167 ASP A N 1
ATOM 1302 C CA . ASP A 1 167 ? -1.252 3.127 1.494 1.00 96.88 167 ASP A CA 1
ATOM 1303 C C . ASP A 1 167 ? -0.996 2.383 0.173 1.00 96.88 167 ASP A C 1
ATOM 1305 O O . ASP A 1 167 ? -1.707 1.423 -0.138 1.00 96.88 167 ASP A O 1
ATOM 1309 N N . TYR A 1 168 ? 0.009 2.815 -0.598 1.00 97.88 168 TYR A N 1
ATOM 1310 C CA . TYR A 1 168 ? 0.363 2.255 -1.894 1.00 97.88 168 TYR A CA 1
ATOM 1311 C C . TYR A 1 168 ? 1.535 1.281 -1.800 1.00 97.88 168 TYR A C 1
ATOM 1313 O O . TYR A 1 168 ? 2.510 1.495 -1.084 1.00 97.88 168 TYR A O 1
ATOM 1321 N N . ARG A 1 169 ? 1.474 0.229 -2.617 1.00 97.94 169 ARG A N 1
ATOM 1322 C CA . ARG A 1 169 ? 2.625 -0.605 -2.975 1.00 97.94 169 ARG A CA 1
ATOM 1323 C C . ARG A 1 169 ? 2.642 -0.812 -4.475 1.00 97.94 169 ARG A C 1
ATOM 1325 O O . ARG A 1 169 ? 1.624 -1.194 -5.056 1.00 97.94 169 ARG A O 1
ATOM 1332 N N . VAL A 1 170 ? 3.797 -0.609 -5.096 1.00 98.00 170 VAL A N 1
ATOM 1333 C CA . VAL A 1 170 ? 3.984 -0.845 -6.529 1.00 98.00 170 VAL A CA 1
ATOM 1334 C C . VAL A 1 170 ? 4.992 -1.962 -6.711 1.00 98.00 170 VAL A C 1
ATOM 1336 O O . VAL A 1 170 ? 6.008 -2.011 -6.032 1.00 98.00 170 VAL A O 1
ATOM 1339 N N . SER A 1 171 ? 4.713 -2.885 -7.620 1.00 97.50 171 SER A N 1
ATOM 1340 C CA . SER A 1 171 ? 5.607 -4.002 -7.915 1.00 97.50 171 SER A CA 1
ATOM 1341 C C . SER A 1 171 ? 5.826 -4.149 -9.407 1.00 97.50 171 SER A C 1
ATOM 1343 O O . SER A 1 171 ? 4.912 -3.900 -10.189 1.00 97.50 171 SER A O 1
ATOM 1345 N N . VAL A 1 172 ? 7.036 -4.565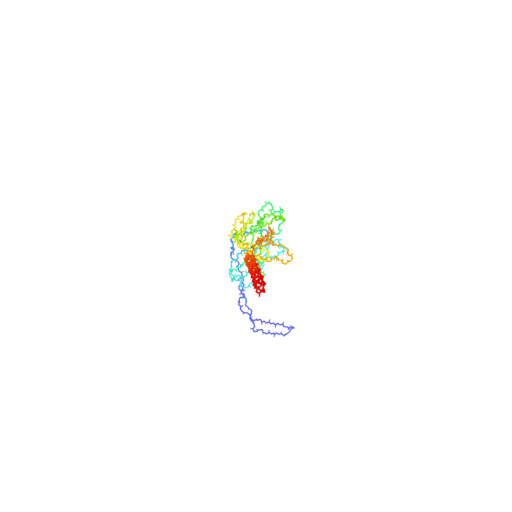 -9.755 1.00 96.75 172 VAL A N 1
ATOM 1346 C CA . VAL A 1 172 ? 7.506 -4.870 -11.101 1.00 96.75 172 VAL A CA 1
ATOM 1347 C C . VAL A 1 172 ? 7.965 -6.325 -11.086 1.00 96.75 172 VAL A C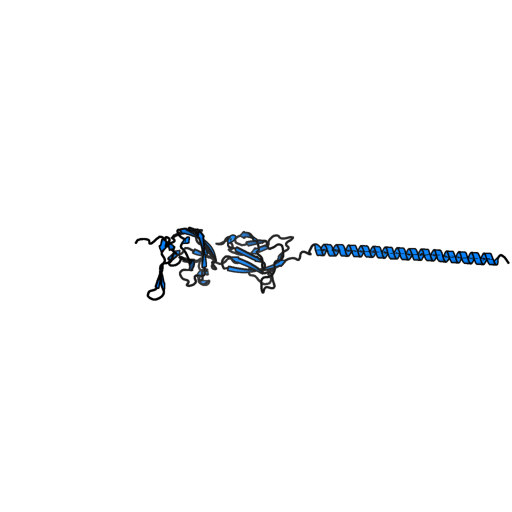 1
ATOM 1349 O O . VAL A 1 172 ? 8.966 -6.658 -10.446 1.00 96.75 172 VAL A O 1
ATOM 1352 N N . GLY A 1 173 ? 7.193 -7.210 -11.722 1.00 95.69 173 GLY A N 1
ATOM 1353 C CA . GLY A 1 173 ? 7.437 -8.652 -11.642 1.00 95.69 173 GLY A CA 1
ATOM 1354 C C . GLY A 1 173 ? 7.507 -9.129 -10.184 1.00 95.69 173 GLY A C 1
ATOM 1355 O O . GLY A 1 173 ? 6.587 -8.902 -9.386 1.00 95.69 173 GLY A O 1
ATOM 1356 N N . SER A 1 174 ? 8.603 -9.787 -9.809 1.00 95.75 174 SER A N 1
ATOM 1357 C CA . SER A 1 174 ? 8.835 -10.317 -8.459 1.00 95.75 174 SER A CA 1
ATOM 1358 C C . SER A 1 174 ? 9.350 -9.296 -7.432 1.00 95.75 174 SER A C 1
ATOM 1360 O O . SER A 1 174 ? 9.424 -9.625 -6.246 1.00 95.75 174 SER A O 1
ATOM 1362 N N . LYS A 1 175 ? 9.689 -8.063 -7.835 1.00 97.31 175 LYS A N 1
ATOM 1363 C CA . LYS A 1 175 ? 10.298 -7.045 -6.959 1.00 97.31 175 LYS A CA 1
ATOM 1364 C C . LYS A 1 175 ? 9.426 -5.797 -6.802 1.00 97.31 175 LYS A C 1
ATOM 1366 O O . LYS A 1 175 ? 8.468 -5.576 -7.540 1.00 97.31 175 LYS A O 1
ATOM 1371 N N . GLU A 1 176 ? 9.733 -4.996 -5.788 1.00 97.56 176 GLU A N 1
ATOM 1372 C CA . GLU A 1 176 ? 9.028 -3.747 -5.479 1.00 97.56 176 GLU A CA 1
ATOM 1373 C C . GLU A 1 176 ? 9.595 -2.565 -6.284 1.00 97.56 176 GLU A C 1
ATOM 1375 O O . GLU A 1 176 ? 10.794 -2.510 -6.556 1.00 97.56 176 GLU A O 1
ATOM 1380 N N . CYS A 1 177 ? 8.726 -1.623 -6.653 1.00 97.81 177 CYS A N 1
ATOM 1381 C CA . CYS A 1 177 ? 9.080 -0.322 -7.215 1.00 97.81 177 CYS A CA 1
ATOM 1382 C C . CYS A 1 177 ? 8.928 0.735 -6.117 1.00 97.81 177 CYS A C 1
ATOM 1384 O O . CYS A 1 177 ? 7.835 0.926 -5.580 1.00 97.81 177 CYS A O 1
ATOM 1386 N N . ILE A 1 178 ? 10.016 1.420 -5.771 1.00 97.81 178 ILE A N 1
ATOM 1387 C CA . ILE A 1 178 ? 10.052 2.331 -4.622 1.00 97.81 178 ILE A CA 1
ATOM 1388 C C . ILE A 1 178 ? 9.365 3.637 -5.001 1.00 97.81 178 ILE A C 1
ATOM 1390 O O . ILE A 1 178 ? 9.836 4.353 -5.878 1.00 97.81 178 ILE A O 1
ATOM 1394 N N . ILE A 1 179 ? 8.254 3.960 -4.346 1.00 98.12 179 ILE A N 1
ATOM 1395 C CA . ILE A 1 179 ? 7.475 5.167 -4.642 1.00 98.12 179 ILE A CA 1
ATOM 1396 C C . ILE A 1 179 ? 8.265 6.402 -4.194 1.00 98.12 179 ILE A C 1
ATOM 1398 O O . ILE A 1 179 ? 8.561 6.551 -3.009 1.00 98.12 179 ILE A O 1
ATOM 1402 N N . THR A 1 180 ? 8.579 7.298 -5.128 1.00 97.75 180 THR A N 1
ATOM 1403 C CA . THR A 1 180 ? 9.343 8.529 -4.870 1.00 97.75 180 THR A CA 1
ATOM 1404 C C . THR A 1 180 ? 8.444 9.753 -4.763 1.00 97.75 180 THR A C 1
ATOM 1406 O O . THR A 1 180 ? 8.724 10.647 -3.969 1.00 97.75 180 THR A O 1
ATOM 1409 N N . ASN A 1 181 ? 7.347 9.794 -5.522 1.00 97.94 181 ASN A N 1
ATOM 1410 C CA . ASN A 1 181 ? 6.401 10.904 -5.502 1.00 97.94 181 ASN A CA 1
ATOM 1411 C C . ASN A 1 181 ? 4.967 10.402 -5.720 1.00 97.94 181 ASN A C 1
ATOM 1413 O O . ASN A 1 181 ? 4.738 9.432 -6.444 1.00 97.94 181 ASN A O 1
ATOM 1417 N N . LEU A 1 182 ? 4.006 11.074 -5.090 1.00 98.31 182 LEU A N 1
ATOM 1418 C CA . LEU A 1 182 ? 2.580 10.816 -5.217 1.00 98.31 182 LEU A CA 1
ATOM 1419 C C . LEU A 1 182 ? 1.827 12.152 -5.247 1.00 98.31 182 LEU A C 1
ATOM 1421 O O . LEU A 1 182 ? 1.871 12.919 -4.286 1.00 98.31 182 LEU A O 1
ATOM 1425 N N . THR A 1 183 ? 1.102 12.395 -6.332 1.00 97.88 183 THR A N 1
ATOM 1426 C CA . THR A 1 183 ? 0.163 13.510 -6.507 1.00 97.88 183 THR A CA 1
ATOM 1427 C C . THR A 1 183 ? -1.228 12.955 -6.814 1.00 97.88 183 THR A C 1
ATOM 1429 O O . THR A 1 183 ? -1.381 11.749 -6.997 1.00 97.88 183 THR A O 1
ATOM 1432 N N . ASP A 1 184 ? -2.258 13.801 -6.901 1.00 96.44 184 ASP A N 1
ATOM 1433 C CA . ASP A 1 184 ? -3.624 13.317 -7.161 1.00 96.44 184 ASP A CA 1
ATOM 1434 C C . ASP A 1 184 ? -3.791 12.625 -8.527 1.00 96.44 184 ASP A C 1
ATOM 1436 O O . ASP A 1 184 ? -4.672 11.776 -8.692 1.00 96.44 184 ASP A O 1
ATOM 1440 N N . SER A 1 185 ? -2.932 12.952 -9.496 1.00 96.38 185 SER A N 1
ATOM 1441 C CA . SER A 1 185 ? -2.991 12.430 -10.864 1.00 96.38 185 SER A CA 1
ATOM 1442 C C . SER A 1 185 ? -1.801 11.557 -11.260 1.00 96.38 185 SER A C 1
ATOM 1444 O O . SER A 1 185 ? -1.806 10.979 -12.347 1.00 96.38 185 SER A O 1
ATOM 1446 N N . GLU A 1 186 ? -0.756 11.469 -10.434 1.00 96.44 186 GLU A N 1
ATOM 1447 C CA . GLU A 1 186 ? 0.500 10.815 -10.814 1.00 96.44 186 GLU A CA 1
ATOM 1448 C C . GLU A 1 186 ? 1.151 10.093 -9.635 1.00 96.44 186 GLU A C 1
ATOM 1450 O O . GLU A 1 186 ? 1.254 10.628 -8.533 1.00 96.44 186 GLU A O 1
ATOM 1455 N N . LEU A 1 187 ? 1.649 8.885 -9.890 1.00 97.88 187 LEU A N 1
ATOM 1456 C CA . LEU A 1 187 ? 2.492 8.130 -8.971 1.00 97.88 187 LEU A CA 1
ATOM 1457 C C . LEU A 1 187 ? 3.820 7.849 -9.671 1.00 97.88 187 LEU A C 1
ATOM 1459 O O . LEU A 1 187 ? 3.852 7.204 -10.719 1.00 97.88 187 LEU A O 1
ATOM 1463 N N . ILE A 1 188 ? 4.913 8.340 -9.094 1.00 97.69 188 ILE A N 1
ATOM 1464 C CA . ILE A 1 188 ? 6.271 8.119 -9.594 1.00 97.69 188 ILE A CA 1
ATOM 1465 C C . ILE A 1 188 ? 6.938 7.076 -8.706 1.00 97.69 188 ILE A C 1
ATOM 1467 O O . ILE A 1 188 ? 6.941 7.203 -7.478 1.00 97.69 188 ILE A O 1
ATOM 1471 N N . CYS A 1 189 ? 7.493 6.034 -9.317 1.00 97.81 189 CYS A N 1
ATOM 1472 C CA . CYS A 1 189 ? 8.242 5.018 -8.593 1.00 97.81 189 CYS A CA 1
ATOM 1473 C C . CYS A 1 189 ? 9.542 4.671 -9.317 1.00 97.81 189 CYS A C 1
ATOM 1475 O O . CYS A 1 189 ? 9.632 4.760 -10.539 1.00 97.81 189 CYS A O 1
ATOM 1477 N N . ARG A 1 190 ? 10.556 4.285 -8.547 1.00 97.81 190 ARG A N 1
ATOM 1478 C CA . ARG A 1 190 ? 11.857 3.819 -9.017 1.00 97.81 190 ARG A CA 1
ATOM 1479 C C . ARG A 1 190 ? 11.862 2.292 -9.099 1.00 97.81 190 ARG A C 1
ATOM 1481 O O . ARG A 1 190 ? 11.804 1.641 -8.046 1.00 97.81 190 ARG A O 1
ATOM 1488 N N . PRO A 1 191 ? 11.924 1.706 -10.307 1.00 97.12 191 PRO A N 1
ATOM 1489 C CA . PRO A 1 191 ? 12.050 0.264 -10.470 1.00 97.12 191 PRO A CA 1
ATOM 1490 C C . PRO A 1 191 ? 13.388 -0.260 -9.917 1.00 97.12 191 PRO A C 1
ATOM 1492 O O . PRO A 1 191 ? 14.324 0.513 -9.687 1.00 97.12 191 PRO A O 1
ATOM 1495 N N . PRO A 1 192 ? 13.518 -1.580 -9.711 1.00 95.81 192 PRO A N 1
ATOM 1496 C CA . PRO A 1 192 ? 14.809 -2.212 -9.458 1.00 95.81 192 PRO A CA 1
ATOM 1497 C C . PRO A 1 192 ? 15.819 -1.881 -10.565 1.00 95.81 192 PRO A C 1
ATOM 1499 O O . PRO A 1 192 ? 15.457 -1.898 -11.737 1.00 95.81 192 PRO A O 1
ATOM 1502 N N . PHE A 1 193 ? 17.079 -1.617 -10.205 1.00 92.25 193 PHE A N 1
ATOM 1503 C CA . PHE A 1 193 ? 18.135 -1.334 -11.188 1.00 92.25 193 PHE A CA 1
ATOM 1504 C C . PHE A 1 193 ? 18.462 -2.561 -12.050 1.00 92.25 193 PHE A C 1
ATOM 1506 O O . PHE A 1 193 ? 18.618 -2.455 -13.262 1.00 92.25 193 PHE A O 1
ATOM 1513 N N . MET A 1 194 ? 18.544 -3.734 -11.415 1.00 91.62 194 MET A N 1
ATOM 1514 C CA . MET A 1 194 ? 18.675 -5.012 -12.110 1.00 91.62 194 MET A CA 1
ATOM 1515 C C . MET A 1 194 ? 17.292 -5.548 -12.466 1.00 91.62 194 MET A C 1
ATOM 1517 O O . MET A 1 194 ? 16.402 -5.545 -11.612 1.00 91.62 194 MET A O 1
ATOM 1521 N N . GLU A 1 195 ? 17.143 -6.041 -13.695 1.00 93.69 195 GLU A N 1
ATOM 1522 C CA . GLU A 1 195 ? 15.904 -6.648 -14.177 1.00 93.69 195 GLU A CA 1
ATOM 1523 C C . GLU A 1 195 ? 15.447 -7.779 -13.230 1.00 93.69 195 GLU A C 1
ATOM 1525 O O . GLU A 1 195 ? 16.209 -8.719 -12.970 1.00 93.69 195 GLU A O 1
ATOM 1530 N N . PRO A 1 196 ? 14.236 -7.688 -12.651 1.00 95.06 196 PRO A N 1
ATOM 1531 C CA . PRO A 1 196 ? 13.708 -8.725 -11.778 1.00 95.06 196 PRO A CA 1
ATOM 1532 C C . PRO A 1 196 ? 13.136 -9.893 -12.587 1.00 95.06 196 PRO A C 1
ATOM 1534 O O . PRO A 1 196 ? 12.791 -9.757 -13.753 1.00 95.06 196 PRO A O 1
ATOM 1537 N N . SER A 1 197 ? 12.947 -11.042 -11.942 1.00 95.00 197 SER A N 1
ATOM 1538 C CA . SER A 1 197 ? 12.203 -12.145 -12.554 1.00 95.00 197 SER A CA 1
ATOM 1539 C C . SER A 1 197 ? 10.704 -11.841 -12.653 1.00 95.00 197 SER A C 1
ATOM 1541 O O . SER A 1 197 ? 10.135 -11.145 -11.802 1.00 95.00 197 SER A O 1
ATOM 1543 N N . ALA A 1 198 ? 10.036 -12.426 -13.648 1.00 95.06 198 ALA A N 1
ATOM 1544 C CA . ALA A 1 198 ? 8.578 -12.487 -13.680 1.00 95.06 198 ALA A CA 1
ATOM 1545 C C . ALA A 1 198 ? 8.035 -13.283 -12.478 1.00 95.06 198 ALA A C 1
ATOM 1547 O O . ALA A 1 198 ? 8.754 -14.062 -11.838 1.00 95.06 198 ALA A O 1
ATOM 1548 N N . ARG A 1 199 ? 6.761 -13.070 -12.127 1.00 94.56 199 ARG A N 1
ATOM 1549 C CA . ARG A 1 199 ? 6.107 -13.892 -11.098 1.00 94.56 199 ARG A CA 1
ATOM 1550 C C . ARG A 1 199 ? 5.784 -15.278 -11.653 1.00 94.56 199 ARG A C 1
ATOM 1552 O O . ARG A 1 199 ? 5.806 -15.506 -12.857 1.00 94.56 199 ARG A O 1
ATOM 1559 N N . LEU A 1 200 ? 5.467 -16.209 -10.754 1.00 92.75 200 LEU A N 1
ATOM 1560 C CA . LEU A 1 200 ? 5.050 -17.556 -11.134 1.00 92.75 200 LEU A CA 1
ATOM 1561 C C . LEU A 1 200 ? 3.855 -17.488 -12.103 1.00 92.75 200 LEU A C 1
ATOM 1563 O O . LEU A 1 200 ? 2.873 -16.808 -11.807 1.00 92.75 200 LEU A O 1
ATOM 1567 N N . ASN A 1 201 ? 3.936 -18.223 -13.213 1.00 92.56 201 ASN A N 1
ATOM 1568 C CA . ASN A 1 201 ? 2.934 -18.260 -14.287 1.00 92.56 201 ASN A CA 1
ATOM 1569 C C . ASN A 1 201 ? 2.755 -16.938 -15.061 1.00 92.56 201 ASN A C 1
ATOM 1571 O O . ASN A 1 201 ? 1.710 -16.728 -15.672 1.00 92.56 201 ASN A O 1
ATOM 1575 N N . GLU A 1 202 ? 3.754 -16.054 -15.043 1.00 92.81 202 GLU A N 1
ATOM 1576 C CA . GLU A 1 202 ? 3.790 -14.843 -15.865 1.00 92.81 202 GLU A CA 1
ATOM 1577 C C . GLU A 1 202 ? 5.002 -14.890 -16.805 1.00 92.81 202 GLU A C 1
ATOM 1579 O O . GLU A 1 202 ? 6.092 -15.304 -16.414 1.00 92.81 202 GLU A O 1
ATOM 1584 N N . ASP A 1 203 ? 4.802 -14.469 -18.050 1.00 90.94 203 ASP A N 1
ATOM 1585 C CA . ASP A 1 203 ? 5.809 -14.398 -19.116 1.00 90.94 203 ASP A CA 1
ATOM 1586 C C . ASP A 1 203 ? 6.408 -12.991 -19.276 1.00 90.94 203 ASP A C 1
ATOM 1588 O O . ASP A 1 203 ? 7.444 -12.819 -19.915 1.00 90.94 203 ASP A O 1
ATOM 1592 N N . LYS A 1 204 ? 5.769 -11.981 -18.676 1.00 92.44 204 LYS A N 1
ATOM 1593 C CA . LYS A 1 204 ? 6.152 -10.567 -18.756 1.00 92.44 204 LYS A CA 1
ATOM 1594 C C . LYS A 1 204 ? 6.300 -9.937 -17.375 1.00 92.44 204 LYS A C 1
ATOM 1596 O O . LYS A 1 204 ? 5.715 -10.386 -16.387 1.00 92.44 204 LYS A O 1
ATOM 1601 N N . LEU A 1 205 ? 7.043 -8.833 -17.310 1.00 94.62 205 LEU A N 1
ATOM 1602 C CA . LEU A 1 205 ? 7.189 -8.034 -16.095 1.00 94.62 205 LEU A CA 1
ATOM 1603 C C . LEU A 1 205 ? 6.018 -7.057 -15.964 1.00 94.62 205 LEU A C 1
ATOM 1605 O O . LEU A 1 205 ? 6.065 -5.919 -16.429 1.00 94.62 205 LEU A O 1
ATOM 1609 N N . PHE A 1 206 ? 4.942 -7.499 -15.320 1.00 95.19 206 PHE A N 1
ATOM 1610 C CA . PHE A 1 206 ? 3.794 -6.634 -15.065 1.00 95.19 206 PHE A CA 1
ATOM 1611 C C . PHE A 1 206 ? 4.079 -5.615 -13.960 1.00 95.19 206 PHE A C 1
ATOM 1613 O O . PHE A 1 206 ? 4.563 -5.960 -12.876 1.00 95.19 206 PHE A O 1
ATOM 1620 N N . ILE A 1 207 ? 3.678 -4.369 -14.210 1.00 95.94 207 ILE A N 1
ATOM 1621 C CA . ILE A 1 207 ? 3.600 -3.310 -13.210 1.00 95.94 207 ILE A CA 1
ATOM 1622 C C . ILE A 1 207 ? 2.240 -3.420 -12.523 1.00 95.94 207 ILE A C 1
ATOM 1624 O O . ILE A 1 207 ? 1.186 -3.240 -13.144 1.00 95.94 207 ILE A O 1
ATOM 1628 N N . ARG A 1 208 ? 2.251 -3.715 -11.224 1.00 95.81 208 ARG A N 1
ATOM 1629 C CA . ARG A 1 208 ? 1.040 -3.833 -10.405 1.00 95.81 208 ARG A CA 1
ATOM 1630 C C . ARG A 1 208 ? 1.053 -2.816 -9.286 1.00 95.81 208 ARG A C 1
ATOM 1632 O O . ARG A 1 208 ? 1.972 -2.813 -8.469 1.00 95.81 208 ARG A O 1
ATOM 1639 N N . VAL A 1 209 ? -0.012 -2.029 -9.219 1.00 97.06 209 VAL A N 1
ATOM 1640 C CA . VAL A 1 209 ? -0.286 -1.098 -8.130 1.00 97.06 209 VAL A CA 1
ATOM 1641 C C . VAL A 1 209 ? -1.306 -1.730 -7.190 1.00 97.06 209 VAL A C 1
ATOM 1643 O O . VAL A 1 209 ? -2.337 -2.249 -7.623 1.00 97.06 209 VAL A O 1
ATOM 1646 N N . CYS A 1 210 ? -1.004 -1.714 -5.897 1.00 96.94 210 CYS A N 1
ATOM 1647 C CA . CYS A 1 210 ? -1.916 -2.100 -4.829 1.00 96.94 210 CYS A CA 1
ATOM 1648 C C . CYS A 1 210 ? -2.171 -0.889 -3.931 1.00 96.94 210 CYS A C 1
ATOM 1650 O O . CYS A 1 210 ? -1.213 -0.236 -3.521 1.00 96.94 210 CYS A O 1
ATOM 1652 N N . VAL A 1 211 ? -3.434 -0.628 -3.599 1.00 96.62 211 VAL A N 1
ATOM 1653 C CA . VAL A 1 211 ? -3.840 0.384 -2.615 1.00 96.62 211 VAL A CA 1
ATOM 1654 C C . VAL A 1 211 ? -4.961 -0.185 -1.755 1.00 96.62 211 VAL A C 1
ATOM 1656 O O . VAL A 1 211 ? -6.016 -0.561 -2.263 1.00 96.62 211 VAL A O 1
ATOM 1659 N N . GLY A 1 212 ? -4.711 -0.342 -0.454 1.00 93.69 212 GLY A N 1
ATOM 1660 C CA . GLY A 1 212 ? -5.598 -1.126 0.411 1.00 93.69 212 GLY A CA 1
ATOM 1661 C C . GLY A 1 212 ? -5.840 -2.537 -0.151 1.00 93.69 212 GLY A C 1
ATOM 1662 O O . GLY A 1 212 ? -4.885 -3.276 -0.402 1.00 93.69 212 GLY A O 1
ATOM 1663 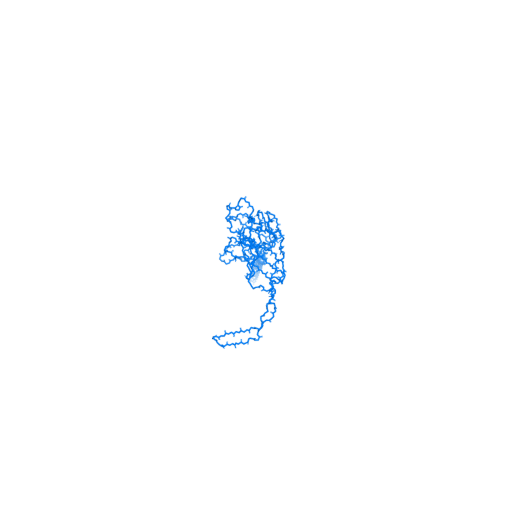N N . ASN A 1 213 ? -7.106 -2.900 -0.381 1.00 93.25 213 ASN A N 1
ATOM 1664 C CA . ASN A 1 213 ? -7.483 -4.174 -1.016 1.00 93.25 213 ASN A CA 1
ATOM 1665 C C . ASN A 1 213 ? -7.622 -4.087 -2.549 1.00 93.25 213 ASN A C 1
ATOM 1667 O O . ASN A 1 213 ? -7.833 -5.107 -3.208 1.00 93.25 213 ASN A O 1
ATOM 1671 N N . MET A 1 214 ? -7.507 -2.893 -3.135 1.00 93.69 214 MET A N 1
ATOM 1672 C CA . MET A 1 214 ? -7.557 -2.707 -4.583 1.00 93.69 214 MET A CA 1
ATOM 1673 C C . MET A 1 214 ? -6.222 -3.123 -5.205 1.00 93.69 214 MET A C 1
ATOM 1675 O O . MET A 1 214 ? -5.147 -2.739 -4.738 1.00 93.69 214 MET A O 1
ATOM 1679 N N . ARG A 1 215 ? -6.287 -3.916 -6.277 1.00 94.56 215 ARG A N 1
ATOM 1680 C CA . ARG A 1 215 ? -5.126 -4.343 -7.064 1.00 94.56 215 ARG A CA 1
ATOM 1681 C C . ARG A 1 215 ? -5.385 -4.080 -8.537 1.00 94.56 215 ARG A C 1
ATOM 1683 O O . ARG A 1 215 ? -6.380 -4.554 -9.085 1.00 94.56 215 ARG A O 1
ATOM 1690 N N . ARG A 1 216 ? -4.453 -3.394 -9.198 1.00 93.38 216 ARG A N 1
ATOM 1691 C CA . ARG A 1 216 ? -4.545 -3.094 -10.626 1.00 93.38 216 ARG A CA 1
ATOM 1692 C C . ARG A 1 216 ? -3.215 -3.304 -11.337 1.00 93.38 216 ARG A C 1
ATOM 1694 O O . ARG A 1 216 ? -2.181 -2.817 -10.891 1.00 93.38 216 ARG A O 1
ATOM 1701 N N . THR A 1 217 ? -3.258 -4.016 -12.457 1.00 93.81 217 THR A N 1
ATOM 1702 C CA . THR A 1 217 ? -2.163 -4.036 -13.434 1.00 93.81 217 THR A CA 1
ATOM 1703 C C . THR A 1 217 ? -2.275 -2.790 -14.304 1.00 93.81 217 THR A C 1
ATOM 1705 O O . THR A 1 217 ? -3.364 -2.503 -14.804 1.00 93.81 217 THR A O 1
ATOM 1708 N N . VAL A 1 218 ? -1.180 -2.043 -14.443 1.00 94.19 218 VAL A N 1
ATOM 1709 C CA . VAL A 1 218 ? -1.159 -0.736 -15.129 1.00 94.19 218 VAL A CA 1
ATOM 1710 C C . VAL A 1 218 ? -0.268 -0.714 -16.373 1.00 94.19 218 VAL A C 1
ATOM 1712 O O . VAL A 1 218 ? -0.387 0.196 -17.184 1.00 94.19 218 VAL A O 1
ATOM 1715 N N . GLY A 1 219 ? 0.603 -1.709 -16.545 1.00 93.62 219 GLY A N 1
ATOM 1716 C CA . GLY A 1 219 ? 1.572 -1.750 -17.637 1.00 93.62 219 GLY A CA 1
ATOM 1717 C C . GLY A 1 219 ? 2.418 -3.015 -17.630 1.00 93.62 219 GLY A C 1
ATOM 1718 O O . GLY A 1 219 ? 2.413 -3.774 -16.656 1.00 93.62 219 GLY A O 1
ATOM 1719 N N . ILE A 1 220 ? 3.176 -3.195 -18.705 1.00 94.00 220 ILE A N 1
ATOM 1720 C CA . ILE A 1 220 ? 4.342 -4.080 -18.779 1.00 94.00 220 ILE A CA 1
ATOM 1721 C C . ILE A 1 220 ? 5.584 -3.188 -18.768 1.00 94.00 220 ILE A C 1
ATOM 1723 O O . ILE A 1 220 ? 5.537 -2.085 -19.302 1.00 94.00 220 ILE A O 1
ATOM 1727 N N . ILE A 1 221 ? 6.684 -3.634 -18.170 1.00 93.75 221 ILE A N 1
ATOM 1728 C CA . ILE A 1 221 ? 7.979 -2.954 -18.273 1.00 93.75 221 ILE A CA 1
ATOM 1729 C C . ILE A 1 221 ? 8.986 -3.848 -18.985 1.00 93.75 221 ILE A C 1
ATOM 1731 O O . ILE A 1 221 ? 9.061 -5.045 -18.717 1.00 93.75 221 ILE A O 1
ATOM 1735 N N . GLU A 1 222 ? 9.760 -3.259 -19.883 1.00 93.69 222 GLU A N 1
ATOM 1736 C CA . GLU A 1 222 ? 10.857 -3.908 -20.589 1.00 93.69 222 GLU A CA 1
ATOM 1737 C C . GLU A 1 222 ? 12.144 -3.164 -20.253 1.00 93.69 222 GLU A C 1
ATOM 1739 O O . GLU A 1 222 ? 12.243 -1.946 -20.416 1.00 93.69 222 GLU A O 1
ATOM 1744 N N . TYR A 1 223 ? 13.125 -3.899 -19.737 1.00 92.69 223 TYR A N 1
ATOM 1745 C CA . TYR A 1 223 ? 14.427 -3.341 -19.415 1.00 92.69 223 TYR A CA 1
ATOM 1746 C C . TYR A 1 223 ? 15.255 -3.272 -20.687 1.00 92.69 223 TYR A C 1
ATOM 1748 O O . TYR A 1 223 ? 15.465 -4.274 -21.374 1.00 92.69 223 TYR A O 1
ATOM 1756 N N . ARG A 1 224 ? 15.769 -2.084 -21.002 1.00 87.62 224 ARG A N 1
ATOM 1757 C CA . ARG A 1 224 ? 16.725 -1.960 -22.093 1.00 87.62 224 ARG A CA 1
ATOM 1758 C C . ARG A 1 224 ? 17.984 -2.722 -21.704 1.00 87.6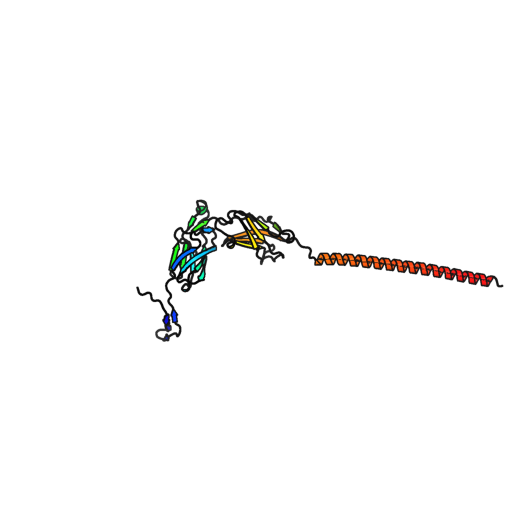2 224 ARG A C 1
ATOM 1760 O O . ARG A 1 224 ? 18.613 -2.424 -20.688 1.00 87.62 224 ARG A O 1
ATOM 1767 N N . SER A 1 225 ? 18.351 -3.706 -22.523 1.00 72.25 225 SER A N 1
ATOM 1768 C CA . SER A 1 225 ? 19.541 -4.515 -22.291 1.00 72.25 225 SER A CA 1
ATOM 1769 C C . SER A 1 225 ? 20.769 -3.609 -22.223 1.00 72.25 225 SER A C 1
ATOM 1771 O O . SER A 1 225 ? 21.198 -3.054 -23.239 1.00 72.25 225 SER A O 1
ATOM 1773 N N . GLN A 1 226 ? 21.361 -3.481 -21.040 1.00 64.75 226 GLN A N 1
ATOM 1774 C CA . GLN A 1 226 ? 22.724 -2.987 -20.936 1.00 64.75 226 GLN A CA 1
ATOM 1775 C C . GLN A 1 226 ? 23.603 -4.089 -21.515 1.00 64.75 226 GLN A C 1
ATOM 1777 O O . GLN A 1 226 ? 23.647 -5.192 -20.969 1.00 64.75 226 GLN A O 1
ATOM 1782 N N . THR A 1 227 ? 24.272 -3.837 -22.644 1.00 64.56 227 THR A N 1
ATOM 1783 C CA . THR A 1 227 ? 25.344 -4.732 -23.088 1.00 64.56 227 THR A CA 1
ATOM 1784 C C . THR A 1 227 ? 26.312 -4.836 -21.920 1.00 64.56 227 THR A C 1
ATOM 1786 O O . THR A 1 227 ? 26.882 -3.804 -21.542 1.00 64.56 227 THR A O 1
ATOM 1789 N N . PRO A 1 228 ? 26.465 -6.012 -21.288 1.00 68.12 228 PRO A N 1
ATOM 1790 C CA . PRO A 1 228 ? 27.269 -6.079 -20.090 1.00 68.12 228 PRO A CA 1
ATOM 1791 C C . PRO A 1 228 ? 28.684 -5.666 -20.482 1.00 68.12 228 PRO A C 1
ATOM 1793 O O . PRO A 1 228 ? 29.155 -5.983 -21.579 1.00 68.12 228 PRO A O 1
ATOM 1796 N N . ILE A 1 229 ? 29.355 -4.919 -19.605 1.00 69.38 229 ILE A N 1
ATOM 1797 C CA . ILE A 1 229 ? 30.712 -4.407 -19.857 1.00 69.38 229 ILE A CA 1
ATOM 1798 C C . ILE A 1 229 ? 31.635 -5.557 -20.298 1.00 69.38 229 ILE A C 1
ATOM 1800 O O . ILE A 1 229 ? 32.503 -5.373 -21.145 1.00 69.38 229 ILE A O 1
ATOM 1804 N N . THR A 1 230 ? 31.374 -6.772 -19.808 1.00 73.31 230 THR A N 1
ATOM 1805 C CA . THR A 1 230 ? 32.027 -8.014 -20.233 1.00 73.31 230 THR A CA 1
ATOM 1806 C C . THR A 1 230 ? 31.919 -8.280 -21.735 1.00 73.31 230 THR A C 1
ATOM 1808 O O . THR A 1 230 ? 32.934 -8.587 -22.348 1.00 73.31 230 THR A O 1
ATOM 1811 N N . THR A 1 231 ? 30.751 -8.119 -22.362 1.00 78.75 231 THR A N 1
ATOM 1812 C CA . THR A 1 231 ? 30.584 -8.295 -23.814 1.00 78.75 231 THR A CA 1
ATOM 1813 C C . THR A 1 231 ? 31.393 -7.259 -24.588 1.00 78.75 231 THR A C 1
ATOM 1815 O O . THR A 1 231 ? 32.073 -7.618 -25.545 1.00 78.75 231 THR A O 1
ATOM 1818 N N . ILE A 1 232 ? 31.392 -5.994 -24.153 1.00 80.44 232 ILE A N 1
ATOM 1819 C CA . ILE A 1 232 ? 32.193 -4.935 -24.790 1.00 80.44 232 ILE A CA 1
ATOM 1820 C C . ILE A 1 232 ? 33.687 -5.271 -24.690 1.00 80.44 232 ILE A C 1
ATOM 1822 O O . ILE A 1 232 ? 34.402 -5.224 -25.689 1.00 80.44 232 ILE A O 1
ATOM 1826 N N . VAL A 1 233 ? 34.153 -5.675 -23.506 1.00 86.62 233 VAL A N 1
ATOM 1827 C CA . VAL A 1 233 ? 35.551 -6.062 -23.265 1.00 86.62 233 VAL A CA 1
ATOM 1828 C C . VAL A 1 233 ? 35.949 -7.276 -24.106 1.00 86.62 233 VAL A C 1
ATOM 1830 O O . VAL A 1 233 ? 37.009 -7.254 -24.726 1.00 86.62 233 VAL A O 1
ATOM 1833 N N . ILE A 1 234 ? 35.102 -8.308 -24.189 1.00 90.12 234 ILE A N 1
ATOM 1834 C CA . ILE A 1 234 ? 35.350 -9.496 -25.020 1.00 90.12 234 ILE A CA 1
ATOM 1835 C C . ILE A 1 234 ? 35.479 -9.102 -26.493 1.00 90.12 234 ILE A C 1
ATOM 1837 O O . ILE A 1 234 ? 36.419 -9.535 -27.158 1.00 90.12 234 ILE A O 1
ATOM 1841 N N . VAL A 1 235 ? 34.582 -8.249 -26.998 1.00 92.19 235 VAL A N 1
ATOM 1842 C CA . VAL A 1 235 ? 34.637 -7.778 -28.388 1.00 92.19 235 VAL A CA 1
ATOM 1843 C C . VAL A 1 235 ? 35.931 -7.001 -28.639 1.00 92.19 235 VAL A C 1
ATOM 1845 O O . VAL A 1 235 ? 36.652 -7.326 -29.581 1.00 92.19 235 VAL A O 1
ATOM 1848 N N . VAL A 1 236 ? 36.301 -6.052 -27.775 1.00 93.81 236 VAL A N 1
ATOM 1849 C CA . VAL A 1 236 ? 37.544 -5.272 -27.926 1.00 93.81 236 VAL A CA 1
ATOM 1850 C C . VAL A 1 236 ? 38.784 -6.171 -27.886 1.00 93.81 236 VAL A C 1
ATOM 1852 O O . VAL A 1 236 ? 39.641 -6.074 -28.766 1.00 93.81 236 VAL A O 1
ATOM 1855 N N . LEU A 1 237 ? 38.871 -7.088 -26.918 1.00 95.25 237 LEU A N 1
ATOM 1856 C CA . LEU A 1 237 ? 39.982 -8.038 -26.817 1.00 95.25 237 LEU A CA 1
ATOM 1857 C C . LEU A 1 237 ? 40.062 -8.950 -28.047 1.00 95.25 237 LEU A C 1
ATOM 1859 O O . LEU A 1 237 ? 41.156 -9.192 -28.554 1.00 95.25 237 LEU A O 1
ATOM 1863 N N . SER A 1 238 ? 38.921 -9.412 -28.568 1.00 94.88 238 SER A N 1
ATOM 1864 C CA . SER A 1 238 ? 38.885 -10.250 -29.771 1.00 94.88 238 SER A CA 1
ATOM 1865 C C . SER A 1 238 ? 39.435 -9.518 -31.001 1.00 94.88 238 SER A C 1
ATOM 1867 O O . SER A 1 238 ? 40.241 -10.082 -31.740 1.00 94.88 238 SER A O 1
ATOM 1869 N N . VAL A 1 239 ? 39.095 -8.235 -31.174 1.00 96.44 239 VAL A N 1
ATOM 1870 C CA . VAL A 1 239 ? 39.605 -7.404 -32.275 1.00 96.44 239 VAL A CA 1
ATOM 1871 C C . VAL A 1 239 ? 41.114 -7.194 -32.141 1.00 96.44 239 VAL A C 1
ATOM 1873 O O . VAL A 1 239 ? 41.841 -7.359 -33.121 1.00 96.44 239 VAL A O 1
ATOM 1876 N N . LEU A 1 240 ? 41.611 -6.903 -30.933 1.00 96.38 240 LEU A N 1
ATOM 1877 C CA . LEU A 1 240 ? 43.048 -6.737 -30.685 1.00 96.38 240 LEU A CA 1
ATOM 1878 C C . LEU A 1 240 ? 43.844 -8.012 -31.005 1.00 96.38 240 LEU A C 1
ATOM 1880 O O . LEU A 1 240 ? 44.905 -7.932 -31.626 1.00 96.38 240 LEU A O 1
ATOM 1884 N N . ILE A 1 241 ? 43.319 -9.187 -30.645 1.00 96.69 241 ILE A N 1
ATOM 1885 C CA . ILE A 1 241 ? 43.950 -10.480 -30.948 1.00 96.69 241 ILE A CA 1
ATOM 1886 C C . ILE A 1 241 ? 43.996 -10.728 -32.461 1.00 96.69 241 ILE A C 1
ATOM 1888 O O . ILE A 1 241 ? 45.033 -11.142 -32.978 1.00 96.69 241 ILE A O 1
ATOM 1892 N N . ILE A 1 242 ? 42.910 -10.443 -33.187 1.00 96.62 242 ILE A N 1
ATOM 1893 C CA . ILE A 1 242 ? 42.856 -10.612 -34.647 1.00 96.62 242 ILE A CA 1
ATOM 1894 C C . ILE A 1 242 ? 43.882 -9.707 -35.340 1.00 96.62 242 ILE A C 1
ATOM 1896 O O . ILE A 1 242 ? 44.608 -10.166 -36.224 1.00 96.62 242 ILE A O 1
ATOM 1900 N N . VAL A 1 243 ? 43.993 -8.445 -34.915 1.00 96.88 243 VAL A N 1
ATOM 1901 C CA . VAL A 1 243 ? 44.985 -7.504 -35.458 1.00 96.88 243 VAL A CA 1
ATOM 1902 C C . VAL A 1 243 ? 46.409 -7.985 -35.167 1.00 96.88 243 VAL A C 1
ATOM 1904 O O . VAL A 1 243 ? 47.244 -8.007 -36.072 1.00 96.88 243 VAL A O 1
ATOM 1907 N N . ALA A 1 244 ? 46.687 -8.433 -33.940 1.00 95.88 244 ALA A N 1
ATOM 1908 C CA . ALA A 1 244 ? 47.999 -8.958 -33.564 1.00 95.88 244 ALA A CA 1
ATOM 1909 C C . ALA A 1 244 ? 48.383 -10.208 -34.376 1.00 95.88 244 ALA A C 1
ATOM 1911 O O . ALA A 1 244 ? 49.508 -10.304 -34.870 1.00 95.88 244 ALA A O 1
ATOM 1912 N N . LEU A 1 245 ? 47.443 -11.139 -34.575 1.00 96.38 245 LEU A N 1
ATOM 1913 C CA . LEU A 1 245 ? 47.640 -12.322 -35.417 1.00 96.38 245 LEU A CA 1
ATOM 1914 C C . LEU A 1 245 ? 47.878 -11.941 -36.882 1.00 96.38 245 LEU A C 1
ATOM 1916 O O . LEU A 1 245 ? 48.783 -12.488 -37.511 1.00 96.38 245 LEU A O 1
ATOM 1920 N N . GLY A 1 246 ? 47.122 -10.979 -37.415 1.00 96.00 246 GLY A N 1
ATOM 1921 C CA . GLY A 1 246 ? 47.309 -10.466 -38.773 1.00 96.00 246 GLY A CA 1
ATOM 1922 C C . GLY A 1 246 ? 48.703 -9.872 -38.985 1.00 96.00 246 GLY A C 1
ATOM 1923 O O . GLY A 1 246 ? 49.382 -10.213 -39.957 1.00 96.00 246 GLY A O 1
ATOM 1924 N N . LEU A 1 247 ? 49.174 -9.054 -38.039 1.00 95.88 247 LEU A N 1
ATOM 1925 C CA . LEU A 1 247 ? 50.529 -8.495 -38.055 1.00 95.88 247 LEU A CA 1
ATOM 1926 C C . LEU A 1 247 ? 51.597 -9.589 -37.956 1.00 95.88 247 LEU A C 1
ATOM 1928 O O . LEU A 1 247 ? 52.574 -9.562 -38.703 1.00 95.88 247 LEU A O 1
ATOM 1932 N N . LEU A 1 248 ? 51.401 -10.585 -37.091 1.00 95.44 248 LEU A N 1
ATOM 1933 C CA . LEU A 1 248 ? 52.326 -11.707 -36.948 1.00 95.44 248 LEU A CA 1
ATOM 1934 C C . LEU A 1 248 ? 52.428 -12.518 -38.246 1.00 95.44 248 LEU A C 1
ATOM 1936 O O . LEU A 1 248 ? 53.532 -12.820 -38.698 1.00 95.44 248 LEU A O 1
ATOM 1940 N N . VAL A 1 249 ? 51.301 -12.813 -38.897 1.00 95.44 249 VAL A N 1
ATOM 1941 C CA . VAL A 1 249 ? 51.281 -13.485 -40.205 1.00 95.44 249 VAL A CA 1
ATOM 1942 C C . VAL A 1 249 ? 51.973 -12.633 -41.269 1.00 95.44 249 VAL A C 1
ATOM 1944 O O . VAL A 1 249 ? 52.789 -13.164 -42.022 1.00 95.44 249 VAL A O 1
ATOM 1947 N N . ALA A 1 250 ? 51.726 -11.321 -41.308 1.00 93.50 250 ALA A N 1
ATOM 1948 C CA . ALA A 1 250 ? 52.395 -10.413 -42.239 1.00 93.50 250 ALA A CA 1
ATOM 1949 C C . ALA A 1 250 ? 53.921 -10.410 -42.043 1.00 93.50 250 ALA A C 1
ATOM 1951 O O . ALA A 1 250 ? 54.666 -10.535 -43.017 1.00 93.50 250 ALA A O 1
ATOM 1952 N N . VAL A 1 251 ? 54.397 -10.365 -40.794 1.00 94.06 251 VAL A N 1
ATOM 1953 C CA . VAL A 1 251 ? 55.827 -10.471 -40.457 1.00 94.06 251 VAL A CA 1
ATOM 1954 C C . VAL A 1 251 ? 56.392 -11.829 -40.873 1.00 94.06 251 VAL A C 1
ATOM 1956 O O . VAL A 1 251 ? 57.474 -11.886 -41.455 1.00 94.06 251 VAL A O 1
ATOM 1959 N N . LEU A 1 252 ? 55.669 -12.929 -40.644 1.00 92.31 252 LEU A N 1
ATOM 1960 C CA . LEU A 1 252 ? 56.098 -14.263 -41.074 1.00 92.31 252 LEU A CA 1
ATOM 1961 C C . LEU A 1 252 ? 56.170 -14.381 -42.600 1.00 92.31 252 LEU A C 1
ATOM 1963 O O . LEU A 1 252 ? 57.117 -14.978 -43.114 1.00 92.31 252 LEU A O 1
ATOM 1967 N N . ILE A 1 253 ? 55.215 -13.807 -43.336 1.00 91.12 253 ILE A N 1
ATOM 1968 C CA . ILE A 1 253 ? 55.242 -13.756 -44.804 1.00 91.12 253 ILE A CA 1
ATOM 1969 C C . ILE A 1 253 ? 56.415 -12.895 -45.271 1.00 91.12 253 ILE A C 1
ATOM 1971 O O . ILE A 1 253 ? 57.163 -13.330 -46.148 1.00 91.12 253 ILE A O 1
ATOM 1975 N N . HIS A 1 254 ? 56.633 -11.722 -44.674 1.00 90.44 254 HIS A N 1
ATOM 1976 C CA . HIS A 1 254 ? 57.764 -10.858 -45.008 1.00 90.44 254 HIS A CA 1
ATOM 1977 C C . HIS A 1 254 ? 59.096 -11.565 -44.741 1.00 90.44 254 HIS A C 1
ATOM 1979 O O . HIS A 1 254 ? 59.977 -11.570 -45.594 1.00 90.44 254 HIS A O 1
ATOM 1985 N N . LYS A 1 255 ? 59.247 -12.234 -43.595 1.00 89.94 255 LYS A N 1
ATOM 1986 C CA . LYS A 1 255 ? 60.457 -12.996 -43.270 1.00 89.94 255 LYS A CA 1
ATOM 1987 C C . LYS A 1 255 ? 60.650 -14.170 -44.226 1.00 89.94 255 LYS A C 1
ATOM 1989 O O . LYS A 1 255 ? 61.728 -14.331 -44.780 1.00 89.94 255 LYS A O 1
ATOM 1994 N N . ARG A 1 256 ? 59.598 -14.946 -44.515 1.00 87.12 256 ARG A N 1
ATOM 1995 C CA . ARG A 1 256 ? 59.664 -16.060 -45.478 1.00 87.12 256 ARG A CA 1
ATOM 1996 C C . ARG A 1 256 ? 60.006 -15.586 -46.886 1.00 87.12 256 ARG A C 1
ATOM 1998 O O . ARG A 1 256 ? 60.782 -16.249 -47.571 1.00 87.12 256 ARG A O 1
ATOM 2005 N N . THR A 1 257 ? 59.423 -14.480 -47.339 1.00 84.06 257 THR A N 1
ATOM 2006 C CA . THR A 1 257 ? 59.715 -13.901 -48.658 1.00 84.06 257 THR A CA 1
ATOM 2007 C C . THR A 1 257 ? 61.119 -13.311 -48.705 1.00 84.06 257 THR A C 1
ATOM 2009 O O . THR A 1 257 ? 61.824 -13.551 -49.681 1.00 84.06 257 THR A O 1
ATOM 2012 N N . HIS A 1 258 ? 61.566 -12.639 -47.645 1.00 81.75 258 HIS A N 1
ATOM 2013 C CA . HIS A 1 258 ? 62.943 -12.178 -47.493 1.00 81.75 258 HIS A CA 1
ATOM 2014 C C . HIS A 1 258 ? 63.932 -13.352 -47.537 1.00 81.75 258 HIS A C 1
ATOM 2016 O O . HIS A 1 258 ? 64.802 -13.374 -48.400 1.00 81.75 258 HIS A O 1
ATOM 2022 N N . ASP A 1 259 ? 63.731 -14.397 -46.729 1.00 80.38 259 ASP A N 1
ATOM 2023 C CA . ASP A 1 259 ? 64.579 -15.597 -46.723 1.00 80.38 259 ASP A CA 1
ATOM 2024 C C . ASP A 1 259 ? 64.601 -16.297 -48.094 1.00 80.38 259 ASP A C 1
ATOM 2026 O O . ASP A 1 259 ? 65.632 -16.817 -48.521 1.00 80.38 259 ASP A O 1
ATOM 2030 N N . ARG A 1 260 ? 63.471 -16.319 -48.821 1.00 79.00 260 ARG A N 1
ATOM 2031 C CA . ARG A 1 260 ? 63.410 -16.826 -50.206 1.00 79.00 260 ARG A CA 1
ATOM 2032 C C . ARG A 1 260 ? 64.244 -15.967 -51.161 1.00 79.00 260 ARG A C 1
ATOM 2034 O O . ARG A 1 260 ? 64.989 -16.536 -51.956 1.00 79.00 260 ARG A O 1
ATOM 2041 N N . LYS A 1 261 ? 64.153 -14.634 -51.071 1.00 77.88 261 LYS A N 1
ATOM 2042 C CA . LYS A 1 261 ? 64.963 -13.701 -51.875 1.00 77.88 261 LYS A CA 1
ATOM 2043 C C . LYS A 1 261 ? 66.456 -13.883 -51.585 1.00 77.88 261 LYS A C 1
ATOM 2045 O O . LYS A 1 261 ? 67.234 -14.037 -52.521 1.00 77.88 261 LYS A O 1
ATOM 2050 N N . THR A 1 262 ? 66.851 -13.974 -50.314 1.00 75.06 262 THR A N 1
ATOM 2051 C CA . THR A 1 262 ? 68.250 -14.204 -49.917 1.00 75.06 262 THR A CA 1
ATOM 2052 C C . THR A 1 262 ? 68.775 -15.550 -50.427 1.00 75.06 262 THR A C 1
ATOM 2054 O O . THR A 1 262 ? 69.877 -15.606 -50.969 1.00 75.06 262 THR A O 1
ATOM 2057 N N . ARG A 1 263 ? 67.987 -16.634 -50.340 1.00 76.06 263 ARG A N 1
ATOM 2058 C CA . ARG A 1 263 ? 68.386 -17.954 -50.869 1.00 76.06 263 ARG A CA 1
ATOM 2059 C C . ARG A 1 263 ? 68.562 -17.969 -52.391 1.00 76.06 263 ARG A C 1
ATOM 2061 O O . ARG A 1 263 ? 69.514 -18.579 -52.870 1.00 76.06 263 ARG A O 1
ATOM 2068 N N . MET A 1 264 ? 67.696 -17.287 -53.146 1.00 75.25 264 MET A N 1
ATOM 2069 C CA . MET A 1 264 ? 67.851 -17.166 -54.604 1.00 75.25 264 MET A CA 1
ATOM 2070 C C . MET A 1 264 ? 69.137 -16.422 -54.985 1.00 75.25 264 MET A C 1
ATOM 2072 O O . MET A 1 264 ? 69.876 -16.896 -55.843 1.00 75.25 264 MET A O 1
ATOM 2076 N N . ILE A 1 265 ? 69.455 -15.319 -54.299 1.00 73.12 265 ILE A N 1
ATOM 2077 C CA . ILE A 1 265 ? 70.696 -14.559 -54.532 1.00 73.12 265 ILE A CA 1
ATOM 2078 C C . ILE A 1 265 ? 71.935 -15.428 -54.269 1.00 73.12 265 ILE A C 1
ATOM 2080 O O . ILE A 1 265 ? 72.876 -15.437 -55.067 1.00 73.12 265 ILE A O 1
ATOM 2084 N N . VAL A 1 266 ? 71.932 -16.206 -53.181 1.00 78.31 266 VAL A N 1
ATOM 2085 C CA . VAL A 1 266 ? 73.047 -17.107 -52.849 1.00 78.31 266 VAL A CA 1
ATOM 2086 C C . VAL A 1 266 ? 73.222 -18.199 -53.910 1.00 78.31 266 VAL A C 1
ATOM 2088 O O . VAL A 1 266 ? 74.354 -18.495 -54.288 1.00 78.31 266 VAL A O 1
ATOM 2091 N N . ASN A 1 267 ? 72.135 -18.780 -54.423 1.00 76.75 267 ASN A N 1
ATOM 2092 C CA . ASN A 1 267 ? 72.211 -19.827 -55.446 1.00 76.75 267 ASN A CA 1
ATOM 2093 C C . ASN A 1 267 ? 72.756 -19.307 -56.786 1.00 76.75 267 ASN A C 1
ATOM 2095 O O . ASN A 1 267 ? 73.675 -19.916 -57.326 1.00 76.75 267 ASN A O 1
ATOM 2099 N N . ILE A 1 268 ? 72.287 -18.150 -57.267 1.00 78.25 268 ILE A N 1
ATOM 2100 C CA . ILE A 1 268 ? 72.814 -17.513 -58.492 1.00 78.25 268 ILE A CA 1
ATOM 2101 C C . ILE A 1 268 ? 74.314 -17.208 -58.349 1.00 78.25 268 ILE A C 1
ATOM 2103 O O . ILE A 1 268 ? 75.102 -17.418 -59.270 1.00 78.25 268 ILE A O 1
ATOM 2107 N N . THR A 1 269 ? 74.743 -16.767 -57.163 1.00 75.12 269 THR A N 1
ATOM 2108 C CA . THR A 1 269 ? 76.165 -16.507 -56.884 1.00 75.12 269 THR A CA 1
ATOM 2109 C C . THR A 1 269 ? 77.004 -17.791 -56.944 1.00 75.12 269 THR A C 1
ATOM 2111 O O . THR A 1 269 ? 78.125 -17.768 -57.457 1.00 75.12 269 THR A O 1
ATOM 2114 N N . LYS A 1 270 ? 76.472 -18.925 -56.467 1.00 76.19 270 LYS A N 1
ATOM 2115 C CA . LYS A 1 270 ? 77.143 -20.232 -56.564 1.00 76.19 270 LYS A CA 1
ATOM 2116 C C . LYS A 1 270 ? 77.274 -20.705 -58.012 1.00 76.19 270 LYS A C 1
ATOM 2118 O O . LYS A 1 270 ? 78.350 -21.172 -58.379 1.00 76.19 270 LYS A O 1
ATOM 2123 N N . GLU A 1 271 ? 76.239 -20.542 -58.836 1.00 77.81 271 GLU A N 1
ATOM 2124 C CA . GLU A 1 271 ? 76.305 -20.875 -60.269 1.00 77.81 271 GLU A CA 1
ATOM 2125 C C . GLU A 1 271 ? 77.339 -20.016 -61.009 1.00 77.81 271 GLU A C 1
ATOM 2127 O O . GLU A 1 271 ? 78.175 -20.545 -61.739 1.00 77.81 271 GLU A O 1
ATOM 2132 N N . MET A 1 272 ? 77.381 -18.708 -60.736 1.00 71.94 272 MET A N 1
ATOM 2133 C CA . MET A 1 272 ? 78.412 -17.807 -61.272 1.00 71.94 272 MET A CA 1
ATOM 2134 C C . MET A 1 272 ? 79.837 -18.217 -60.862 1.00 71.94 272 MET A C 1
ATOM 2136 O O . MET A 1 272 ? 80.776 -18.088 -61.649 1.00 71.94 272 MET A O 1
ATOM 2140 N N . GLN A 1 273 ? 80.029 -18.721 -59.638 1.00 72.00 273 GLN A N 1
ATOM 2141 C CA . GLN A 1 273 ? 81.325 -19.239 -59.187 1.00 72.00 273 GLN A CA 1
ATOM 2142 C C . GLN A 1 273 ? 81.701 -20.578 -59.834 1.00 72.00 273 GLN A C 1
ATOM 2144 O O . GLN A 1 273 ? 82.892 -20.832 -60.020 1.00 72.00 273 GLN A O 1
ATOM 2149 N N . HIS A 1 274 ? 80.720 -21.423 -60.156 1.00 71.50 274 HIS A N 1
ATOM 2150 C CA . HIS A 1 274 ? 80.942 -22.676 -60.875 1.00 71.50 274 HIS A CA 1
ATOM 2151 C C . HIS A 1 274 ? 81.372 -22.399 -62.318 1.00 71.50 274 HIS A C 1
ATOM 2153 O O . HIS A 1 274 ? 82.441 -22.840 -62.729 1.00 71.50 274 HIS A O 1
ATOM 2159 N N . LEU A 1 275 ? 80.639 -21.525 -63.016 1.00 73.00 275 LEU A N 1
ATOM 2160 C CA . LEU A 1 275 ? 80.967 -21.101 -64.379 1.00 73.00 275 LEU A CA 1
ATOM 2161 C C . LEU A 1 275 ? 82.362 -20.472 -64.475 1.00 73.00 275 LEU A C 1
ATOM 2163 O O . LEU A 1 275 ? 83.102 -20.783 -65.404 1.00 73.00 275 LEU A O 1
ATOM 2167 N N . LYS A 1 276 ? 82.759 -19.642 -63.495 1.00 68.38 276 LYS A N 1
ATOM 2168 C CA . LYS A 1 276 ? 84.123 -19.083 -63.412 1.00 68.38 276 LYS A CA 1
ATOM 2169 C C . LYS A 1 276 ? 85.207 -20.144 -63.190 1.00 68.38 276 LYS A C 1
ATOM 2171 O O . LYS A 1 276 ? 86.340 -19.946 -63.624 1.00 68.38 276 LYS A O 1
ATOM 2176 N N . ARG A 1 277 ? 84.898 -21.243 -62.493 1.00 64.88 277 ARG A N 1
ATOM 2177 C CA . ARG A 1 277 ? 85.826 -22.371 -62.307 1.00 64.88 277 ARG A CA 1
ATOM 2178 C C . ARG A 1 277 ? 85.977 -23.185 -63.594 1.00 64.88 277 ARG A C 1
ATOM 2180 O O . ARG A 1 277 ? 87.106 -23.502 -63.958 1.00 64.88 277 ARG A O 1
ATOM 2187 N N . ASP A 1 278 ? 84.884 -23.410 -64.316 1.00 63.97 278 ASP A N 1
ATOM 2188 C CA . ASP A 1 278 ? 84.882 -24.160 -65.579 1.00 63.97 278 ASP A CA 1
ATOM 2189 C C . ASP A 1 278 ? 85.590 -23.390 -66.712 1.00 63.97 278 ASP A C 1
ATOM 2191 O O . ASP A 1 278 ? 86.349 -23.975 -67.489 1.00 63.97 278 ASP A O 1
ATOM 2195 N N . THR A 1 279 ? 85.456 -22.055 -66.752 1.00 62.09 279 THR A N 1
ATOM 2196 C CA . THR A 1 279 ? 86.236 -21.219 -67.690 1.00 62.09 279 THR A CA 1
ATOM 2197 C C . THR A 1 279 ? 87.729 -21.254 -67.374 1.00 62.09 279 THR A C 1
ATOM 2199 O O . THR A 1 279 ? 88.538 -21.375 -68.287 1.00 62.09 279 THR A O 1
ATOM 2202 N N . LYS A 1 280 ? 88.114 -21.210 -66.091 1.00 59.34 280 LYS A N 1
ATOM 2203 C CA . LYS A 1 280 ? 89.528 -21.231 -65.682 1.00 59.34 280 LYS A CA 1
ATOM 2204 C C . LYS A 1 280 ? 90.204 -22.585 -65.954 1.00 59.34 280 LYS A C 1
ATOM 2206 O O . LYS A 1 280 ? 91.391 -22.616 -66.259 1.00 59.34 280 LYS A O 1
ATOM 2211 N N . SER A 1 281 ? 89.452 -23.687 -65.901 1.00 57.59 281 SER A N 1
ATOM 2212 C CA . SER A 1 281 ? 89.940 -25.025 -66.267 1.00 57.59 281 SER A CA 1
ATOM 2213 C C . SER A 1 281 ? 90.123 -25.217 -67.779 1.00 57.59 281 SER A C 1
ATOM 2215 O O . SER A 1 281 ? 90.976 -26.004 -68.171 1.00 57.59 281 SER A O 1
ATOM 2217 N N . SER A 1 282 ? 89.362 -24.515 -68.628 1.00 55.22 282 SER A N 1
ATOM 2218 C CA . SER A 1 282 ? 89.480 -24.638 -70.095 1.00 55.22 282 SER A CA 1
ATOM 2219 C C . SER A 1 282 ? 90.612 -23.802 -70.702 1.00 55.22 282 SER A C 1
ATOM 2221 O O . SER A 1 282 ? 91.010 -24.054 -71.831 1.00 55.22 282 SER A O 1
ATOM 2223 N N . THR A 1 283 ? 91.154 -22.814 -69.982 1.00 55.84 283 THR A N 1
ATOM 2224 C CA . THR A 1 283 ? 92.268 -21.964 -70.461 1.00 55.84 283 THR A CA 1
ATOM 2225 C C . THR A 1 283 ? 93.656 -22.512 -70.081 1.00 55.84 283 THR A C 1
ATOM 2227 O O . THR A 1 283 ? 94.651 -21.827 -70.282 1.00 55.84 283 THR A O 1
ATOM 2230 N N . THR A 1 284 ? 93.745 -23.724 -69.515 1.00 54.75 284 THR A N 1
ATOM 2231 C CA . THR A 1 284 ? 95.022 -24.327 -69.064 1.00 54.75 284 THR A CA 1
ATOM 2232 C C . THR A 1 284 ? 95.371 -25.640 -69.788 1.00 54.75 284 THR A C 1
ATOM 2234 O O . THR A 1 284 ? 96.064 -26.475 -69.216 1.00 54.75 284 THR A O 1
ATOM 2237 N N . ASN A 1 285 ? 94.911 -25.824 -71.031 1.00 42.25 285 ASN A N 1
ATOM 2238 C CA . ASN A 1 285 ? 95.377 -26.879 -71.944 1.00 42.25 285 ASN A CA 1
ATOM 2239 C C . ASN A 1 285 ? 95.886 -26.265 -73.246 1.00 42.25 285 ASN A C 1
ATOM 2241 O O . ASN A 1 285 ? 95.226 -25.314 -73.725 1.00 42.25 285 ASN A O 1
#